Protein AF-A0A5E6NMI7-F1 (afdb_monomer)

Secondary structure (DSSP, 8-state):
-HHHHTSTT--HHHHHHHHTT-SSHHHHHHHHHHHTTSHHHHHSHHHHHHHHHHHHHGGG---HHHHHHHHHHHTSTTSS-HHHHHHHHHHHTTSHHHHHHHHHH-TT----TT---------GGGHHHHSHHHHHHHHHHHHHHHT--SHHHHHHHHHHHHHHT--TTPPP-S-HHHHHHHHHHHHHHTT---HHHHHHHHHHT--THHHHHHHHHHT--TTHHHHHTHHHHHHHHHHHHHHTS--

pLDDT: mean 92.59, std 8.62, range [50.38, 98.75]

Mean predicted aligned error: 4.82 Å

Sequence (247 aa):
MVAVANSQNLNDEVLDLVWWCATNTDQQAEIGRFLLTRDFVAKHSVGQQIAHYLLEFLPFTNDTTQLIDTTNLLLQDNLISQTAKDRLWKQGQRKTAFLVGFIERMEGNLPNNNNTIALDSNIKELECVNSEQGQIMLQTINHILKKINQEHVLYRTLEVLGTYLSHPMVRRLADIEQCQTQAENVLEQLGLDNEKIKARLLLAGASEQLVVGTISAHSLAGSAIRKKLSNVLEPIQAALKLLTTPI

Foldseek 3Di:
DLVVLVDPPDDPVCLVVQLPVDPDLVVNLVSLLSNLVDPVLCVDPNVLVSLVSNLVCLVVDPDLVSNLSNLLSSPPDPSDDPVSVVVLVVVCLVVVSNVLSCLVRQQVHHDPPPVQAFADDPDPLLVLCRHSSNLVSLVSLLSQLVQDFALVSQQSSQVSQLVSLADPQAAADQALVVLLVSLVVVCVVVVHDDLLSSLSSSSNNGHSSPQVVVCVVVVGGGPRSCVSCVVPSVSNSVSSVVSNDHD

Solvent-accessible surface area (backbone atoms only — not comparable to full-atom values): 13680 Å² total; per-residue (Å²): 105,73,66,53,72,70,36,95,79,63,43,78,84,51,47,62,57,62,66,68,64,53,92,47,71,70,57,37,47,52,52,36,56,56,47,50,73,35,75,68,37,54,74,35,76,64,28,36,54,40,33,50,53,46,65,70,48,48,87,76,57,78,55,58,65,59,42,18,51,49,40,28,54,41,65,44,86,76,36,47,56,69,70,54,52,54,52,48,54,60,50,14,78,78,46,46,41,38,44,50,12,42,65,73,60,34,72,82,63,64,88,68,87,78,71,65,61,54,48,96,65,91,49,76,91,42,44,70,46,27,33,37,48,25,35,50,50,48,53,50,51,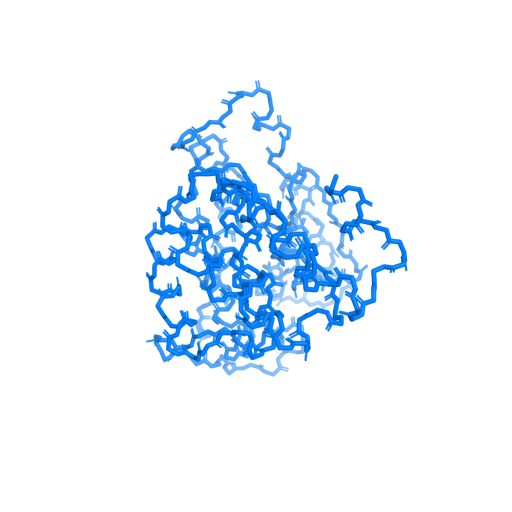49,54,41,64,77,64,46,42,49,65,70,58,48,34,54,48,28,39,46,47,7,60,77,45,51,46,100,88,51,64,76,46,57,42,62,68,59,30,46,53,48,16,51,54,51,33,57,75,70,73,52,90,50,72,58,55,34,30,44,40,31,41,17,14,37,34,38,56,53,47,49,67,63,36,68,77,62,71,52,56,36,70,51,43,52,70,74,40,38,86,54,48,50,60,53,49,50,31,47,50,56,63,68,47,79,134

Structure (mmCIF, N/CA/C/O backbone):
data_AF-A0A5E6NMI7-F1
#
_entry.id   AF-A0A5E6NMI7-F1
#
loop_
_atom_site.group_PDB
_atom_site.id
_atom_site.type_symbol
_atom_site.label_atom_id
_atom_site.label_alt_id
_atom_site.label_comp_id
_atom_site.label_asym_id
_atom_site.label_entity_id
_atom_site.label_seq_id
_atom_site.pdbx_PDB_ins_code
_atom_site.Cartn_x
_atom_site.Cartn_y
_atom_site.Cartn_z
_atom_site.occupancy
_atom_site.B_iso_or_equiv
_atom_site.auth_seq_id
_atom_site.auth_comp_id
_atom_site.auth_asym_id
_atom_site.auth_atom_id
_atom_site.pdbx_PDB_model_num
ATOM 1 N N . MET A 1 1 ? 9.652 13.399 -27.304 1.00 52.44 1 MET A N 1
ATOM 2 C CA . MET A 1 1 ? 9.780 11.923 -27.286 1.00 52.44 1 MET A CA 1
ATOM 3 C C . MET A 1 1 ? 8.964 11.274 -26.176 1.00 52.44 1 MET A C 1
ATOM 5 O O . MET A 1 1 ? 8.231 10.352 -26.497 1.00 52.44 1 MET A O 1
ATOM 9 N N . VAL A 1 2 ? 8.913 11.834 -24.957 1.00 55.88 2 VAL A N 1
ATOM 10 C CA . VAL A 1 2 ? 7.837 11.517 -23.982 1.00 55.88 2 VAL A CA 1
ATOM 11 C C . VAL A 1 2 ? 6.441 11.630 -24.627 1.00 55.88 2 VAL A C 1
ATOM 13 O O . VAL A 1 2 ? 5.581 10.790 -24.408 1.00 55.88 2 VAL A O 1
ATOM 16 N N . ALA A 1 3 ? 6.248 12.596 -25.534 1.00 50.38 3 ALA A N 1
ATOM 17 C CA . ALA A 1 3 ? 5.025 12.745 -26.330 1.00 50.38 3 ALA A CA 1
ATOM 18 C C . ALA A 1 3 ? 4.692 11.567 -27.280 1.00 50.38 3 ALA A C 1
ATOM 20 O O . ALA A 1 3 ? 3.519 11.338 -27.542 1.00 50.38 3 ALA A O 1
ATOM 21 N N . VAL A 1 4 ? 5.687 10.827 -27.794 1.00 56.34 4 VAL A N 1
ATOM 22 C CA . VAL A 1 4 ? 5.458 9.665 -28.683 1.00 56.34 4 VAL A CA 1
ATOM 23 C C . VAL A 1 4 ? 5.134 8.430 -27.855 1.00 56.34 4 VAL A C 1
ATOM 25 O O . VAL A 1 4 ? 4.182 7.722 -28.173 1.00 56.34 4 VAL A O 1
ATOM 28 N N . ALA A 1 5 ? 5.854 8.237 -26.745 1.00 56.53 5 ALA A N 1
ATOM 29 C CA . ALA A 1 5 ? 5.494 7.235 -25.752 1.00 56.53 5 ALA A CA 1
ATOM 30 C C . ALA A 1 5 ? 4.044 7.458 -25.270 1.00 56.53 5 ALA A C 1
ATOM 32 O O . ALA A 1 5 ? 3.269 6.513 -25.198 1.00 56.53 5 ALA A O 1
ATOM 33 N N . ASN A 1 6 ? 3.636 8.718 -25.057 1.00 55.00 6 ASN A N 1
ATOM 34 C CA . ASN A 1 6 ? 2.280 9.094 -24.642 1.00 55.00 6 ASN A CA 1
ATOM 35 C C . ASN A 1 6 ? 1.238 9.179 -25.768 1.00 55.00 6 ASN A C 1
ATOM 37 O O . ASN A 1 6 ? 0.113 9.619 -25.532 1.00 55.00 6 ASN A O 1
ATOM 41 N N . SER A 1 7 ? 1.585 8.777 -26.991 1.00 66.38 7 SER A N 1
ATOM 42 C CA . SER A 1 7 ? 0.639 8.796 -28.103 1.00 66.38 7 SER A CA 1
ATOM 43 C C . SER A 1 7 ? -0.323 7.604 -28.039 1.00 66.38 7 SER A C 1
ATOM 45 O O . SER A 1 7 ? 0.052 6.501 -27.649 1.00 66.38 7 SER A O 1
ATOM 47 N N . GLN A 1 8 ? -1.570 7.807 -28.474 1.00 60.66 8 GLN A N 1
ATOM 48 C CA . GLN A 1 8 ? -2.548 6.718 -28.644 1.00 60.66 8 GLN A CA 1
ATOM 49 C C . GLN A 1 8 ? -2.147 5.726 -29.752 1.00 60.66 8 GLN A C 1
ATOM 51 O O . GLN A 1 8 ? -2.725 4.650 -29.843 1.00 60.66 8 GLN A O 1
ATOM 56 N N . ASN A 1 9 ? -1.146 6.080 -30.564 1.00 65.75 9 ASN A N 1
ATOM 57 C CA . ASN A 1 9 ? -0.667 5.302 -31.704 1.00 65.75 9 ASN A CA 1
ATOM 58 C C . ASN A 1 9 ? 0.596 4.486 -31.380 1.00 65.75 9 ASN A C 1
ATOM 60 O O . ASN A 1 9 ? 1.261 4.020 -32.303 1.00 65.75 9 ASN A O 1
ATOM 64 N N . LEU A 1 10 ? 0.963 4.337 -30.100 1.00 75.12 10 LEU A N 1
ATOM 65 C CA . LEU A 1 10 ? 2.064 3.457 -29.714 1.00 75.12 10 LEU A CA 1
ATOM 66 C C . LEU A 1 10 ? 1.675 2.005 -30.038 1.00 75.12 10 LEU A C 1
ATOM 68 O O . LEU A 1 10 ? 0.775 1.444 -29.416 1.00 75.12 10 LEU A O 1
ATOM 72 N N . ASN A 1 11 ? 2.352 1.425 -31.024 1.00 78.31 11 ASN A N 1
ATOM 73 C CA . ASN A 1 11 ? 2.193 0.048 -31.484 1.00 78.31 11 ASN A CA 1
ATOM 74 C C . ASN A 1 11 ? 3.545 -0.687 -31.418 1.00 78.31 11 ASN A C 1
ATOM 76 O O . ASN A 1 11 ? 4.569 -0.080 -31.093 1.00 78.31 11 ASN A O 1
ATOM 80 N N . ASP A 1 12 ? 3.551 -1.981 -31.738 1.00 78.00 12 ASP A N 1
ATOM 81 C CA . ASP A 1 12 ? 4.752 -2.824 -31.649 1.00 78.00 12 ASP A CA 1
ATOM 82 C C . ASP A 1 12 ? 5.923 -2.280 -32.491 1.00 78.00 12 ASP A C 1
ATOM 84 O O . ASP A 1 12 ? 7.064 -2.286 -32.035 1.00 78.00 12 ASP A O 1
ATOM 88 N N . GLU A 1 13 ? 5.645 -1.726 -33.677 1.00 7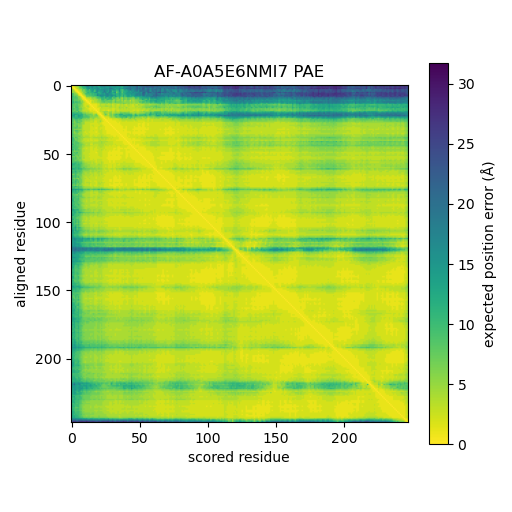6.50 13 GLU A N 1
ATOM 89 C CA . GLU A 1 13 ? 6.666 -1.184 -34.589 1.00 76.50 13 GLU A CA 1
ATOM 90 C C . GLU A 1 13 ? 7.396 0.039 -34.013 1.00 76.50 13 GLU A C 1
ATOM 92 O O . GLU A 1 13 ? 8.596 0.223 -34.224 1.00 76.50 13 GLU A O 1
ATOM 97 N N . VAL A 1 14 ? 6.677 0.893 -33.282 1.00 83.06 14 VAL A N 1
ATOM 98 C CA . VAL A 1 14 ? 7.229 2.128 -32.708 1.00 83.06 14 VAL A CA 1
ATOM 99 C C . VAL A 1 14 ? 7.803 1.889 -31.308 1.00 83.06 14 VAL A C 1
ATOM 101 O O . VAL A 1 14 ? 8.662 2.652 -30.865 1.00 83.06 14 VAL A O 1
ATOM 104 N N . LEU A 1 15 ? 7.383 0.826 -30.614 1.00 86.19 15 LEU A N 1
ATOM 105 C CA . LEU A 1 15 ? 7.802 0.523 -29.245 1.00 86.19 15 LEU A CA 1
ATOM 106 C C . LEU A 1 15 ? 9.320 0.331 -29.122 1.00 86.19 15 LEU A C 1
ATOM 108 O O . LEU A 1 15 ? 9.939 0.956 -28.259 1.00 86.19 15 LEU A O 1
ATOM 112 N N . ASP A 1 16 ? 9.919 -0.472 -30.003 1.00 83.44 16 ASP A N 1
ATOM 113 C CA . ASP A 1 16 ? 11.371 -0.693 -30.015 1.00 83.44 16 ASP A CA 1
ATOM 114 C C . ASP A 1 16 ? 12.134 0.611 -30.276 1.00 83.44 16 ASP A C 1
ATOM 116 O O . ASP A 1 16 ? 13.106 0.927 -29.588 1.00 83.44 16 ASP A O 1
ATOM 120 N N . LEU A 1 17 ? 11.660 1.416 -31.231 1.00 83.06 17 LEU A N 1
ATOM 121 C CA . LEU A 1 17 ? 12.282 2.696 -31.570 1.00 83.06 17 LEU A CA 1
ATOM 122 C C . LEU A 1 17 ? 12.239 3.674 -30.395 1.00 83.06 17 LEU A C 1
ATOM 124 O O . LEU A 1 17 ? 13.228 4.350 -30.119 1.00 83.06 17 LEU A O 1
ATOM 128 N N . VAL A 1 18 ? 11.105 3.744 -29.695 1.00 85.06 18 VAL A N 1
ATOM 129 C CA . VAL A 1 18 ? 10.940 4.610 -28.521 1.00 85.06 18 VAL A CA 1
ATOM 130 C C . VAL A 1 18 ? 11.787 4.117 -27.354 1.00 85.06 18 VAL A C 1
ATOM 132 O O . VAL A 1 18 ? 12.348 4.938 -26.632 1.00 85.06 18 VAL A O 1
ATOM 135 N N . TRP A 1 19 ? 11.915 2.803 -27.163 1.00 88.81 19 TRP A N 1
ATOM 136 C CA . TRP A 1 19 ? 12.765 2.274 -26.103 1.00 88.81 19 TRP A CA 1
ATOM 137 C C . TRP A 1 19 ? 14.238 2.615 -26.340 1.00 88.81 19 TRP A C 1
ATOM 139 O O . TRP A 1 19 ? 14.910 3.030 -25.406 1.00 88.81 19 TRP A O 1
ATOM 149 N N . TRP A 1 20 ? 14.743 2.531 -27.569 1.00 84.88 20 TRP A N 1
ATOM 150 C CA . TRP A 1 20 ? 16.166 2.762 -27.852 1.00 84.88 20 TRP A CA 1
ATOM 151 C C . TRP A 1 20 ? 16.545 4.218 -28.170 1.00 84.88 20 TRP A C 1
ATOM 153 O O . TRP A 1 20 ? 17.706 4.492 -28.472 1.00 84.88 20 TRP A O 1
ATOM 163 N N . CYS A 1 21 ? 15.609 5.174 -28.112 1.00 81.88 21 CYS A N 1
ATOM 164 C CA . CYS A 1 21 ? 15.882 6.549 -28.545 1.00 81.88 21 CYS A CA 1
ATOM 165 C C . CYS A 1 21 ? 16.569 7.443 -27.501 1.00 81.88 21 CYS A C 1
ATOM 167 O O . CYS A 1 21 ? 16.970 8.561 -27.843 1.00 81.88 21 CYS A O 1
ATOM 169 N N . ALA A 1 22 ? 16.644 7.038 -26.229 1.00 81.00 22 ALA A N 1
ATOM 170 C CA . ALA A 1 22 ? 17.213 7.906 -25.201 1.00 81.00 22 ALA A CA 1
ATOM 171 C C . ALA A 1 22 ? 18.743 7.969 -25.294 1.00 81.00 22 ALA A C 1
ATOM 173 O O . ALA A 1 22 ? 19.417 6.997 -25.625 1.00 81.00 22 ALA A O 1
ATOM 174 N N . THR A 1 23 ? 19.300 9.132 -24.963 1.00 77.00 23 THR A N 1
ATOM 175 C CA . THR A 1 23 ? 20.744 9.397 -25.053 1.00 77.00 23 THR A CA 1
ATOM 176 C C . THR A 1 23 ? 21.445 9.403 -23.694 1.00 77.00 23 THR A C 1
ATOM 178 O O . THR A 1 23 ? 22.666 9.538 -23.638 1.00 77.00 23 THR A O 1
ATOM 181 N N . ASN A 1 24 ? 20.701 9.253 -22.592 1.00 87.19 24 ASN A N 1
ATOM 182 C CA . ASN A 1 24 ? 21.249 9.095 -21.247 1.00 87.19 24 ASN A CA 1
ATOM 183 C C . ASN A 1 24 ? 20.372 8.196 -20.361 1.00 87.19 24 ASN A C 1
ATOM 185 O O . ASN A 1 24 ? 19.188 7.979 -20.627 1.00 87.19 24 ASN A O 1
ATOM 189 N N . THR A 1 25 ? 20.986 7.698 -19.289 1.00 87.56 25 THR A N 1
ATOM 190 C CA . THR A 1 25 ? 20.433 6.686 -18.383 1.00 87.56 25 THR A CA 1
ATOM 191 C C . THR A 1 25 ? 19.165 7.147 -17.655 1.00 87.56 25 THR A C 1
ATOM 193 O O . THR A 1 25 ? 18.221 6.364 -17.524 1.00 87.56 25 THR A O 1
ATOM 196 N N . ASP A 1 26 ? 19.112 8.411 -17.222 1.00 86.88 26 ASP A N 1
ATOM 197 C CA . ASP A 1 26 ? 17.970 8.965 -16.480 1.00 86.88 26 ASP A CA 1
ATOM 198 C C . ASP A 1 26 ? 16.729 9.090 -17.377 1.00 86.88 26 ASP A C 1
ATOM 200 O O . ASP A 1 26 ? 15.639 8.650 -17.003 1.00 86.88 26 ASP A O 1
ATOM 204 N N . GLN A 1 27 ? 16.904 9.616 -18.594 1.00 88.38 27 GLN A N 1
ATOM 205 C CA . GLN A 1 27 ? 15.836 9.709 -19.594 1.00 88.38 27 GLN A CA 1
ATOM 206 C C . GLN A 1 27 ? 15.352 8.326 -20.036 1.00 88.38 27 GLN A C 1
ATOM 208 O O . GLN A 1 27 ? 14.148 8.120 -20.186 1.00 88.38 27 GLN A O 1
ATOM 213 N N . GLN A 1 28 ? 16.266 7.367 -20.199 1.00 92.44 28 GLN A N 1
ATOM 214 C CA . GLN A 1 28 ? 15.917 5.980 -20.505 1.00 92.44 28 GLN A CA 1
ATOM 215 C C . GLN A 1 28 ? 15.036 5.373 -19.402 1.00 92.44 28 GLN A C 1
ATOM 217 O O . GLN A 1 28 ? 14.028 4.731 -19.694 1.00 92.44 28 GLN A O 1
ATOM 222 N N . ALA A 1 29 ? 15.368 5.608 -18.127 1.00 93.31 29 ALA A N 1
ATOM 223 C CA . ALA A 1 29 ? 14.569 5.126 -17.003 1.00 93.31 29 ALA A CA 1
ATOM 224 C C . ALA A 1 29 ? 13.182 5.793 -16.947 1.00 93.31 29 ALA A C 1
ATOM 226 O O . ALA A 1 29 ? 12.187 5.136 -16.642 1.00 93.31 29 ALA A O 1
ATOM 227 N N . GLU A 1 30 ? 13.089 7.084 -17.265 1.00 92.12 30 GLU A N 1
ATOM 228 C CA . GLU A 1 30 ? 11.811 7.797 -17.342 1.00 92.12 30 GLU A CA 1
ATOM 229 C C . GLU A 1 30 ? 10.915 7.260 -18.466 1.00 92.12 30 GLU A C 1
ATOM 231 O O . GLU A 1 30 ? 9.750 6.938 -18.217 1.00 92.12 30 GLU A O 1
ATOM 236 N N . ILE A 1 31 ? 11.469 7.082 -19.670 1.00 91.81 31 ILE A N 1
ATOM 237 C CA . ILE A 1 31 ? 10.768 6.465 -20.804 1.00 91.81 31 ILE A CA 1
ATOM 238 C C . ILE A 1 31 ? 10.330 5.045 -20.443 1.00 91.81 31 ILE A C 1
ATOM 240 O O . ILE A 1 31 ? 9.182 4.683 -20.682 1.00 91.81 31 ILE A O 1
ATOM 244 N N . GLY A 1 32 ? 11.204 4.260 -19.811 1.00 94.38 32 GLY A N 1
ATOM 245 C CA . GLY A 1 32 ? 10.889 2.903 -19.376 1.00 94.38 32 GLY A CA 1
ATOM 246 C C . GLY A 1 32 ? 9.713 2.849 -18.402 1.00 94.38 32 GLY A C 1
ATOM 247 O O . GLY A 1 32 ? 8.764 2.096 -18.621 1.00 94.38 32 GLY A O 1
ATOM 248 N N . ARG A 1 33 ? 9.729 3.692 -17.358 1.00 95.31 33 ARG A N 1
ATOM 249 C CA . ARG A 1 33 ? 8.599 3.810 -16.420 1.00 95.31 33 ARG A CA 1
ATOM 250 C C . ARG A 1 33 ? 7.314 4.154 -17.158 1.00 95.31 33 ARG A C 1
ATOM 252 O O . ARG A 1 33 ? 6.293 3.516 -16.927 1.00 95.31 33 ARG A O 1
ATOM 259 N N . PHE A 1 34 ? 7.381 5.129 -18.063 1.00 92.62 34 PHE A N 1
ATOM 260 C CA . PHE A 1 34 ? 6.236 5.548 -18.854 1.00 92.62 34 PHE A CA 1
ATOM 261 C C . PHE A 1 34 ? 5.683 4.393 -19.707 1.00 92.62 34 PHE A C 1
ATOM 263 O O . PHE A 1 34 ? 4.483 4.124 -19.673 1.00 92.62 34 PHE A O 1
ATOM 270 N N . LEU A 1 35 ? 6.538 3.689 -20.452 1.00 93.19 35 LEU A N 1
ATOM 271 C CA . LEU A 1 35 ? 6.133 2.588 -21.327 1.00 93.19 35 LEU A CA 1
ATOM 272 C C . LEU A 1 35 ? 5.488 1.442 -20.533 1.00 93.19 35 LEU A C 1
ATOM 274 O O . LEU A 1 35 ? 4.456 0.925 -20.951 1.00 93.19 35 LEU A O 1
ATOM 278 N N . LEU A 1 36 ? 6.018 1.105 -19.350 1.00 95.31 36 LEU A N 1
ATOM 279 C CA . LEU A 1 36 ? 5.442 0.072 -18.480 1.00 95.31 36 LEU A CA 1
ATOM 280 C C . LEU A 1 36 ? 4.097 0.448 -17.839 1.00 95.31 36 LEU A C 1
ATOM 282 O O . LEU A 1 36 ? 3.469 -0.422 -17.238 1.00 95.31 36 LEU A O 1
ATOM 286 N N . THR A 1 37 ? 3.623 1.693 -17.973 1.00 93.19 37 THR A N 1
ATOM 287 C CA . THR A 1 37 ? 2.234 2.048 -17.608 1.00 93.19 37 THR A CA 1
ATOM 288 C C . THR A 1 37 ? 1.200 1.485 -18.584 1.00 93.19 37 THR A C 1
ATOM 290 O O . THR A 1 37 ? 0.002 1.590 -18.334 1.00 93.19 37 THR A O 1
ATOM 293 N N . ARG A 1 38 ? 1.639 0.939 -19.726 1.00 90.38 38 ARG A N 1
ATOM 294 C CA . ARG A 1 38 ? 0.770 0.435 -20.788 1.00 90.38 38 ARG A CA 1
ATOM 295 C C . ARG A 1 38 ? 0.694 -1.085 -20.724 1.00 90.38 38 ARG A C 1
ATOM 297 O O . ARG A 1 38 ? 1.698 -1.768 -20.915 1.00 90.38 38 ARG A O 1
ATOM 304 N N . ASP A 1 39 ? -0.518 -1.606 -20.550 1.00 89.19 39 ASP A N 1
ATOM 305 C CA . ASP A 1 39 ? -0.769 -3.042 -20.363 1.00 89.19 39 ASP A CA 1
ATOM 306 C C . ASP A 1 39 ? -0.183 -3.926 -21.473 1.00 89.19 39 ASP A C 1
ATOM 308 O O . ASP A 1 39 ? 0.304 -5.024 -21.205 1.00 89.19 39 ASP A O 1
ATOM 312 N N . PHE A 1 40 ? -0.216 -3.469 -22.730 1.00 90.00 40 PHE A N 1
ATOM 313 C CA . PHE A 1 40 ? 0.327 -4.252 -23.844 1.00 90.00 40 PHE A CA 1
ATOM 314 C C . PHE A 1 40 ? 1.860 -4.340 -23.796 1.00 90.00 40 PHE A C 1
ATOM 316 O O . PHE A 1 40 ? 2.415 -5.380 -24.139 1.00 90.00 40 PHE A O 1
ATOM 323 N N . VAL A 1 41 ? 2.542 -3.298 -23.301 1.00 92.44 41 VAL A N 1
ATOM 324 C CA . VAL A 1 41 ? 4.005 -3.288 -23.163 1.00 92.44 41 VAL A CA 1
ATOM 325 C C . VAL A 1 41 ? 4.435 -4.281 -22.094 1.00 92.44 41 VAL A C 1
ATOM 327 O O . VAL A 1 41 ? 5.380 -5.030 -22.322 1.00 92.44 41 VAL A O 1
ATOM 330 N N . ALA A 1 42 ? 3.723 -4.349 -20.964 1.00 90.56 42 ALA A N 1
ATOM 331 C CA . ALA A 1 42 ? 4.020 -5.302 -19.891 1.00 90.56 42 ALA A CA 1
ATOM 332 C C . ALA A 1 42 ? 3.951 -6.773 -20.354 1.00 90.56 42 ALA A C 1
ATOM 334 O O . ALA A 1 42 ? 4.649 -7.632 -19.817 1.00 90.56 42 ALA A O 1
ATOM 335 N N . LYS A 1 43 ? 3.146 -7.055 -21.385 1.00 89.56 43 LYS A N 1
ATOM 336 C CA . LYS A 1 43 ? 2.999 -8.382 -22.006 1.00 89.56 43 LYS A CA 1
ATOM 337 C C . LYS A 1 43 ? 3.961 -8.618 -23.175 1.00 89.56 43 LYS A C 1
ATOM 339 O O . LYS A 1 43 ? 4.084 -9.750 -23.638 1.00 89.56 43 LYS A O 1
ATOM 344 N N . HIS A 1 44 ? 4.631 -7.572 -23.651 1.00 91.19 44 HIS A N 1
ATOM 345 C CA . HIS A 1 44 ? 5.566 -7.625 -24.768 1.00 91.19 44 HIS A CA 1
ATOM 346 C C . HIS A 1 44 ? 6.993 -7.957 -24.295 1.00 91.19 44 HIS A C 1
ATOM 348 O O . HIS A 1 44 ? 7.378 -7.676 -23.158 1.00 91.19 44 HIS A O 1
ATOM 354 N N . SER A 1 45 ? 7.825 -8.510 -25.184 1.00 90.50 45 SER A N 1
ATOM 355 C CA . SER A 1 45 ? 9.232 -8.837 -24.888 1.00 90.50 45 SER A CA 1
ATOM 356 C C . SER A 1 45 ? 10.046 -7.604 -24.472 1.00 90.50 45 SER A C 1
ATOM 358 O O . SER A 1 45 ? 10.896 -7.678 -23.585 1.00 90.50 45 SER A O 1
ATOM 360 N N . VAL A 1 46 ? 9.736 -6.448 -25.059 1.00 92.19 46 VAL A N 1
ATOM 361 C CA . VAL A 1 46 ? 10.330 -5.152 -24.697 1.00 92.19 46 VAL A CA 1
ATOM 362 C C . VAL A 1 46 ? 9.995 -4.766 -23.259 1.00 92.19 46 VAL A C 1
ATOM 364 O O . VAL A 1 46 ? 10.862 -4.251 -22.561 1.00 92.19 46 VAL A O 1
ATOM 367 N N . GLY A 1 47 ? 8.794 -5.081 -22.763 1.00 94.38 47 GLY A N 1
ATOM 368 C CA . GLY A 1 47 ? 8.438 -4.845 -21.363 1.00 94.38 47 GLY A CA 1
ATOM 369 C C . GLY A 1 47 ? 9.384 -5.546 -20.393 1.00 94.38 47 GLY A C 1
ATOM 370 O O . GLY A 1 47 ? 9.812 -4.943 -19.410 1.00 94.38 47 GLY A O 1
ATOM 371 N N . GLN A 1 48 ? 9.792 -6.780 -20.701 1.00 94.06 48 GLN A N 1
ATOM 372 C CA . GLN A 1 48 ? 10.771 -7.515 -19.890 1.00 94.06 48 GLN A CA 1
ATOM 373 C C . GLN A 1 48 ? 12.154 -6.853 -19.919 1.00 94.06 48 GLN A C 1
ATOM 375 O O . GLN A 1 48 ? 12.810 -6.754 -18.883 1.00 94.06 48 GLN A O 1
ATOM 380 N N . GLN A 1 49 ? 12.587 -6.355 -21.082 1.00 94.50 49 GLN A N 1
ATOM 381 C CA . GLN A 1 49 ? 13.854 -5.625 -21.207 1.00 94.50 49 GLN A CA 1
ATOM 382 C C . GLN A 1 49 ? 13.829 -4.324 -20.397 1.00 94.50 49 GLN A C 1
ATOM 384 O O . GLN A 1 49 ? 14.768 -4.042 -19.650 1.00 94.50 49 GLN A O 1
ATOM 389 N N . ILE A 1 50 ? 12.730 -3.568 -20.486 1.00 96.12 50 ILE A N 1
ATOM 390 C CA . ILE A 1 50 ? 12.523 -2.345 -19.705 1.00 96.12 50 ILE A CA 1
ATOM 391 C C . ILE A 1 50 ? 12.541 -2.662 -18.208 1.00 96.12 50 ILE A C 1
ATOM 393 O O . ILE A 1 50 ? 13.221 -1.982 -17.441 1.00 96.12 50 ILE A O 1
ATOM 397 N N . ALA A 1 51 ? 11.826 -3.705 -17.782 1.00 97.38 51 ALA A N 1
ATOM 398 C CA . ALA A 1 51 ? 11.777 -4.109 -16.384 1.00 97.38 51 ALA A CA 1
ATOM 399 C C . ALA A 1 51 ? 13.161 -4.513 -15.856 1.00 97.38 51 ALA A C 1
ATOM 401 O O . ALA A 1 51 ? 13.547 -4.112 -14.758 1.00 97.38 51 ALA A O 1
ATOM 402 N N . HIS A 1 52 ? 13.943 -5.248 -16.650 1.00 96.06 52 HIS A N 1
ATOM 403 C CA . HIS A 1 52 ? 15.308 -5.610 -16.285 1.00 96.06 52 HIS A CA 1
ATOM 404 C C . HIS A 1 52 ? 16.195 -4.372 -16.111 1.00 96.06 52 HIS A C 1
ATOM 406 O O . HIS A 1 52 ? 16.826 -4.209 -15.066 1.00 96.06 52 HIS A O 1
ATOM 412 N N . TYR A 1 53 ? 16.157 -3.453 -17.078 1.00 96.38 53 TYR A N 1
ATOM 413 C CA . TYR A 1 53 ? 16.891 -2.193 -17.007 1.00 96.38 53 TYR A CA 1
ATOM 414 C C . TYR A 1 53 ? 16.509 -1.370 -15.766 1.00 96.38 53 TYR A C 1
ATOM 416 O O . TYR A 1 53 ? 17.373 -0.925 -15.011 1.00 96.38 53 TYR A O 1
ATOM 424 N N . LEU A 1 54 ? 15.210 -1.196 -15.504 1.00 97.38 54 LEU A N 1
ATOM 425 C CA . LEU A 1 54 ? 14.723 -0.436 -14.350 1.00 97.38 54 LEU A CA 1
ATOM 426 C C . LEU A 1 54 ? 15.100 -1.090 -13.014 1.00 97.38 54 LEU A C 1
ATOM 428 O O . LEU A 1 54 ? 15.394 -0.382 -12.051 1.00 97.38 54 LEU A O 1
ATOM 432 N N . LEU A 1 55 ? 15.129 -2.423 -12.948 1.00 97.06 55 LEU A N 1
ATOM 433 C CA . LEU A 1 55 ? 15.566 -3.163 -11.765 1.00 97.06 55 LEU A CA 1
ATOM 434 C C . LEU A 1 55 ? 17.056 -2.934 -11.455 1.00 97.06 55 LEU A C 1
ATOM 436 O O . LEU 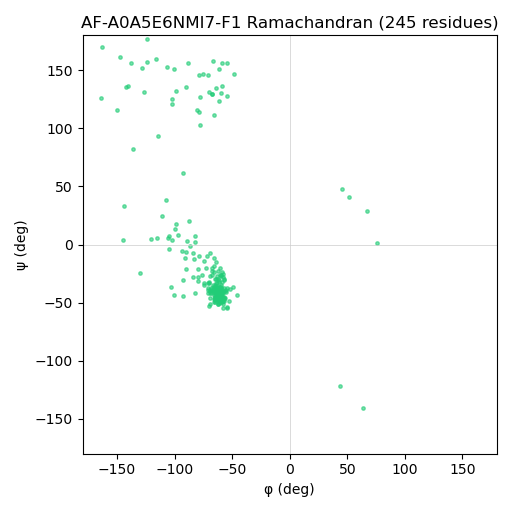A 1 55 ? 17.432 -2.870 -10.279 1.00 97.06 55 LEU A O 1
ATOM 440 N N . GLU A 1 56 ? 17.897 -2.823 -12.485 1.00 95.56 56 GLU A N 1
ATOM 441 C CA . GLU A 1 56 ? 19.320 -2.484 -12.354 1.00 95.56 56 GLU A CA 1
ATOM 442 C C . GLU A 1 56 ? 19.543 -1.002 -12.039 1.00 95.56 56 GLU A C 1
ATOM 444 O O . GLU A 1 56 ? 20.456 -0.669 -11.284 1.00 95.56 56 GLU A O 1
ATOM 449 N N . PHE A 1 57 ? 18.686 -0.123 -12.562 1.00 95.06 57 PHE A N 1
ATOM 450 C CA . PHE A 1 57 ? 18.751 1.321 -12.340 1.00 95.06 57 PHE A CA 1
ATOM 451 C C . PHE A 1 57 ? 18.242 1.753 -10.950 1.00 95.06 57 PHE A C 1
ATOM 453 O O . PHE A 1 57 ? 18.667 2.769 -10.396 1.00 95.06 57 PHE A O 1
ATOM 460 N N . LEU A 1 58 ? 17.350 0.965 -10.351 1.00 94.44 58 LEU A N 1
ATOM 461 C CA . LEU A 1 58 ? 16.692 1.230 -9.068 1.00 94.44 58 LEU A CA 1
ATOM 462 C C . LEU A 1 58 ? 17.625 1.712 -7.929 1.00 94.44 58 LEU A C 1
ATOM 464 O O . LEU A 1 58 ? 17.243 2.647 -7.220 1.00 94.44 58 LEU A O 1
ATOM 468 N N . PRO A 1 59 ? 18.835 1.140 -7.715 1.00 91.88 59 PRO A N 1
ATOM 469 C CA . PRO A 1 59 ? 19.747 1.579 -6.654 1.00 91.88 59 PRO A CA 1
ATOM 470 C C . PRO A 1 59 ? 20.228 3.028 -6.801 1.00 91.88 59 PRO A C 1
ATOM 472 O O . PRO A 1 59 ? 20.608 3.635 -5.803 1.00 91.88 59 PRO A O 1
ATOM 475 N N . PHE A 1 60 ? 20.193 3.579 -8.017 1.00 93.31 60 PHE A N 1
ATOM 476 C CA . PHE A 1 60 ? 20.594 4.955 -8.323 1.00 93.31 60 PHE A CA 1
ATOM 477 C C . PHE A 1 60 ? 19.428 5.951 -8.214 1.00 93.31 60 PHE A C 1
ATOM 479 O O . PHE A 1 60 ? 19.632 7.161 -8.289 1.00 93.31 60 PHE A O 1
ATOM 486 N N . THR A 1 61 ? 18.200 5.463 -8.000 1.00 93.62 61 THR A N 1
ATOM 487 C CA . THR A 1 61 ? 17.012 6.314 -7.873 1.00 93.62 61 THR A CA 1
ATOM 488 C C . THR A 1 61 ? 16.921 6.906 -6.463 1.00 93.62 61 THR A C 1
ATOM 490 O O . THR A 1 61 ? 16.740 6.195 -5.466 1.00 93.62 61 THR A O 1
ATOM 493 N N . ASN A 1 62 ? 17.031 8.233 -6.384 1.00 90.44 62 ASN A N 1
ATOM 494 C CA . ASN A 1 62 ? 16.937 8.987 -5.130 1.00 90.44 62 ASN A CA 1
ATOM 495 C C . ASN A 1 62 ? 15.518 9.482 -4.834 1.00 90.44 62 ASN A C 1
ATOM 497 O O . ASN A 1 62 ? 15.142 9.587 -3.665 1.00 90.44 62 ASN A O 1
ATOM 501 N N . ASP A 1 63 ? 14.738 9.764 -5.878 1.00 94.50 63 ASP A N 1
ATOM 502 C CA . ASP A 1 63 ? 13.366 10.228 -5.727 1.00 94.50 63 ASP A CA 1
ATOM 503 C C . ASP A 1 63 ? 12.472 9.122 -5.150 1.00 94.50 63 ASP A C 1
ATOM 505 O O . ASP A 1 63 ? 12.470 7.974 -5.601 1.00 94.50 63 ASP A O 1
ATOM 509 N N . THR A 1 64 ? 11.724 9.467 -4.106 1.00 94.56 64 THR A N 1
ATOM 510 C CA . THR A 1 64 ? 10.918 8.495 -3.356 1.00 94.56 64 THR A CA 1
ATOM 511 C C . THR A 1 64 ? 9.726 8.021 -4.165 1.00 94.56 64 THR A C 1
ATOM 513 O O . THR A 1 64 ? 9.432 6.829 -4.171 1.00 94.56 64 THR A O 1
ATOM 516 N N . THR A 1 65 ? 9.061 8.934 -4.864 1.00 95.75 65 THR A N 1
ATOM 517 C CA . THR A 1 65 ? 7.886 8.623 -5.674 1.00 95.75 65 THR A CA 1
ATOM 518 C C . THR A 1 65 ? 8.278 7.705 -6.826 1.00 95.75 65 THR A C 1
ATOM 520 O O . THR A 1 65 ? 7.678 6.646 -6.986 1.00 95.75 65 THR A O 1
ATOM 523 N N . GLN A 1 66 ? 9.385 8.003 -7.513 1.00 96.44 66 GLN A N 1
ATOM 524 C CA . GLN A 1 66 ? 9.938 7.141 -8.556 1.00 96.44 66 GLN A CA 1
ATOM 525 C C . GLN A 1 66 ? 10.322 5.755 -8.038 1.00 96.44 66 GLN A C 1
ATOM 527 O O . GLN A 1 66 ? 10.144 4.779 -8.763 1.00 96.44 66 GLN A O 1
ATOM 532 N N . LEU A 1 67 ? 10.835 5.628 -6.810 1.00 97.00 67 LEU A N 1
ATOM 533 C CA . LEU A 1 67 ? 11.113 4.311 -6.228 1.00 97.00 67 LEU A CA 1
ATOM 534 C C . LEU A 1 67 ? 9.838 3.503 -6.018 1.00 97.00 67 LEU A C 1
ATOM 536 O O . LEU A 1 67 ? 9.819 2.323 -6.366 1.00 97.00 67 LEU A O 1
ATOM 540 N N . ILE A 1 68 ? 8.795 4.123 -5.462 1.00 98.12 68 ILE A N 1
ATOM 541 C CA . ILE A 1 68 ? 7.508 3.455 -5.248 1.00 98.12 68 ILE A CA 1
ATOM 542 C C . ILE A 1 68 ? 6.922 3.042 -6.602 1.00 98.12 68 ILE A C 1
ATOM 544 O O . ILE A 1 68 ? 6.634 1.862 -6.802 1.00 98.12 68 ILE A O 1
ATOM 548 N N . ASP A 1 69 ? 6.844 3.975 -7.554 1.00 97.81 69 ASP A N 1
ATOM 549 C CA . ASP A 1 69 ? 6.263 3.746 -8.880 1.00 97.81 69 ASP A CA 1
ATOM 550 C C . ASP A 1 69 ? 7.033 2.690 -9.664 1.00 97.81 69 ASP A C 1
ATOM 552 O O . ASP A 1 69 ? 6.436 1.764 -10.203 1.00 97.81 69 ASP A O 1
ATOM 556 N N . THR A 1 70 ? 8.366 2.766 -9.683 1.00 98.00 70 THR A N 1
ATOM 557 C CA . THR A 1 70 ? 9.183 1.758 -10.371 1.00 98.00 70 THR A CA 1
ATOM 558 C C . THR A 1 70 ? 8.985 0.390 -9.736 1.00 98.00 70 THR A C 1
ATOM 560 O O . THR A 1 70 ? 8.813 -0.591 -10.448 1.00 98.00 70 THR A O 1
ATOM 563 N N . THR A 1 71 ? 8.949 0.304 -8.404 1.00 98.00 71 THR A N 1
ATOM 564 C CA . THR A 1 71 ? 8.702 -0.974 -7.719 1.00 98.00 71 THR A CA 1
ATOM 565 C C . THR A 1 71 ? 7.337 -1.536 -8.085 1.00 98.00 71 THR A C 1
ATOM 567 O O . THR A 1 71 ? 7.245 -2.695 -8.471 1.00 98.00 71 THR A O 1
ATOM 570 N N . ASN A 1 72 ? 6.293 -0.710 -8.034 1.00 97.69 72 ASN A N 1
ATOM 571 C CA . ASN A 1 72 ? 4.940 -1.086 -8.425 1.00 97.69 72 ASN A CA 1
ATOM 572 C C . ASN A 1 72 ? 4.890 -1.599 -9.882 1.00 97.69 72 ASN A C 1
ATOM 574 O O . ASN A 1 72 ? 4.318 -2.659 -10.141 1.00 97.69 72 ASN A O 1
ATOM 578 N N . LEU A 1 73 ? 5.537 -0.891 -10.816 1.00 97.75 73 LEU A N 1
ATOM 579 C CA . LEU A 1 73 ? 5.602 -1.263 -12.233 1.00 97.75 73 LEU A CA 1
ATOM 580 C C . LEU A 1 73 ? 6.346 -2.581 -12.464 1.00 97.75 73 LEU A C 1
ATOM 582 O O . LEU A 1 73 ? 5.913 -3.387 -13.284 1.00 97.75 73 LEU A O 1
ATOM 586 N N . LEU A 1 74 ? 7.446 -2.817 -11.746 1.00 97.88 74 LEU A N 1
ATOM 587 C CA . LEU A 1 74 ? 8.238 -4.043 -11.863 1.00 97.88 74 LEU A CA 1
ATOM 588 C C . LEU A 1 74 ? 7.493 -5.282 -11.355 1.00 97.88 74 LEU A C 1
ATOM 590 O O . LEU A 1 74 ? 7.785 -6.390 -11.795 1.00 97.88 74 LEU A O 1
ATOM 594 N N . LEU A 1 75 ? 6.543 -5.112 -10.435 1.00 97.12 75 LEU A N 1
ATOM 595 C CA . LEU A 1 75 ? 5.778 -6.211 -9.844 1.00 97.12 75 LEU A CA 1
ATOM 596 C C . LEU A 1 75 ? 4.590 -6.666 -10.712 1.00 97.12 75 LEU A C 1
ATOM 598 O O . LEU A 1 75 ? 3.877 -7.585 -10.309 1.00 97.12 75 LEU A O 1
ATOM 602 N N . GLN A 1 76 ? 4.396 -6.069 -11.893 1.00 94.31 76 GLN A N 1
ATOM 603 C CA . GLN A 1 76 ? 3.379 -6.483 -12.862 1.00 94.31 76 GLN A CA 1
ATOM 604 C C . GLN A 1 76 ? 3.696 -7.865 -13.449 1.00 94.31 76 GLN A C 1
ATOM 606 O O . GLN A 1 76 ? 4.801 -8.109 -13.940 1.00 94.31 76 GLN A O 1
ATOM 611 N N . ASP A 1 77 ? 2.702 -8.757 -13.413 1.00 88.06 77 ASP A N 1
ATOM 612 C CA . ASP A 1 77 ? 2.749 -10.105 -13.980 1.00 88.06 77 ASP A CA 1
ATOM 613 C C . ASP A 1 77 ? 4.085 -10.834 -13.685 1.00 88.06 77 ASP A C 1
ATOM 615 O O . ASP A 1 77 ? 4.496 -11.017 -12.527 1.00 88.06 77 ASP A O 1
ATOM 619 N N . ASN A 1 78 ? 4.776 -11.230 -14.757 1.00 90.19 78 ASN A N 1
ATOM 620 C CA . ASN A 1 78 ? 6.048 -11.945 -14.753 1.00 90.19 78 ASN A CA 1
ATOM 621 C C . ASN A 1 78 ? 7.204 -11.073 -15.280 1.00 90.19 78 ASN A C 1
ATOM 623 O O . ASN A 1 78 ? 8.195 -11.615 -15.768 1.00 90.19 78 ASN A O 1
ATOM 627 N N . LEU A 1 79 ? 7.094 -9.737 -15.198 1.00 96.00 79 LEU A N 1
ATOM 628 C CA . LEU A 1 79 ? 8.142 -8.814 -15.664 1.00 96.00 79 LEU A CA 1
ATOM 629 C C . LEU A 1 79 ? 9.485 -9.031 -14.959 1.00 96.00 79 LEU A C 1
ATOM 631 O O . LEU A 1 79 ? 10.540 -8.851 -15.565 1.00 96.00 79 LEU A O 1
ATOM 635 N N . ILE A 1 80 ? 9.448 -9.437 -13.689 1.00 96.44 80 ILE A N 1
ATOM 636 C CA . ILE A 1 80 ? 10.633 -9.830 -12.928 1.00 96.44 80 ILE A CA 1
ATOM 637 C C . ILE A 1 80 ? 10.438 -11.201 -12.281 1.00 96.44 80 ILE A C 1
ATOM 639 O O . ILE A 1 80 ? 9.327 -11.601 -11.925 1.00 96.44 80 ILE A O 1
ATOM 643 N N . SER A 1 81 ? 11.549 -11.910 -12.082 1.00 95.25 81 SER A N 1
ATOM 644 C CA . SER A 1 81 ? 11.558 -13.221 -11.430 1.00 95.25 81 SER A CA 1
ATOM 645 C C . SER A 1 81 ? 11.175 -13.139 -9.951 1.00 95.25 81 SER A C 1
ATOM 647 O O . SER A 1 81 ? 11.371 -12.111 -9.299 1.00 95.25 81 SER A O 1
ATOM 649 N N . GLN A 1 82 ? 10.714 -14.255 -9.376 1.00 93.94 82 GLN A N 1
ATOM 650 C CA . GLN A 1 82 ? 10.421 -14.331 -7.939 1.00 93.94 82 GLN A CA 1
ATOM 651 C C . GLN A 1 82 ? 11.641 -13.957 -7.082 1.00 93.94 82 GLN A C 1
ATOM 653 O O . GLN A 1 82 ? 11.520 -13.194 -6.132 1.00 93.94 82 GLN A O 1
ATOM 658 N N . THR A 1 83 ? 12.844 -14.385 -7.474 1.00 95.12 83 THR A N 1
ATOM 659 C CA . THR A 1 83 ? 14.090 -14.017 -6.783 1.00 95.12 83 THR A CA 1
ATOM 660 C C . THR A 1 83 ? 14.328 -12.503 -6.768 1.00 95.12 83 THR A C 1
ATOM 662 O O . THR A 1 83 ? 14.816 -11.959 -5.773 1.00 95.12 83 THR A O 1
ATOM 665 N N . ALA A 1 84 ? 13.974 -11.798 -7.849 1.00 96.38 84 ALA A N 1
ATOM 666 C CA . ALA A 1 84 ? 14.037 -10.341 -7.888 1.00 96.38 84 ALA A CA 1
ATOM 667 C C . ALA A 1 84 ? 12.981 -9.705 -6.968 1.00 96.38 84 ALA A C 1
ATOM 669 O O . ALA A 1 84 ? 13.325 -8.784 -6.222 1.00 96.38 84 ALA A O 1
ATOM 670 N N . LYS A 1 85 ? 11.745 -10.235 -6.945 1.00 96.44 85 LYS A N 1
ATOM 671 C CA . LYS A 1 85 ? 10.689 -9.812 -6.002 1.00 96.44 85 LYS A CA 1
ATOM 672 C C . LYS A 1 85 ? 11.168 -9.964 -4.551 1.00 96.44 85 LYS A C 1
ATOM 674 O O . LYS A 1 85 ? 11.142 -8.998 -3.791 1.00 96.44 85 LYS A O 1
ATOM 679 N N . ASP A 1 86 ? 11.741 -11.109 -4.193 1.00 95.12 86 ASP A N 1
ATOM 680 C CA . ASP A 1 86 ? 12.256 -11.367 -2.842 1.00 95.12 86 ASP A CA 1
ATOM 681 C C . ASP A 1 86 ? 13.404 -10.415 -2.462 1.00 95.12 86 ASP A C 1
ATOM 683 O O . ASP A 1 86 ? 13.498 -9.957 -1.317 1.00 95.12 86 ASP A O 1
ATOM 687 N N . ARG A 1 87 ? 14.282 -10.081 -3.421 1.00 95.69 87 ARG A N 1
ATOM 688 C CA . ARG A 1 87 ? 15.359 -9.097 -3.221 1.00 95.69 87 ARG A CA 1
ATOM 689 C C . ARG A 1 87 ? 14.789 -7.712 -2.917 1.00 95.69 87 ARG A C 1
ATOM 691 O O . ARG A 1 87 ? 15.238 -7.081 -1.958 1.00 95.69 87 ARG A O 1
ATOM 698 N N . LEU A 1 88 ? 13.812 -7.253 -3.700 1.00 97.12 88 LEU A N 1
ATOM 699 C CA . LEU A 1 88 ? 13.150 -5.960 -3.496 1.00 97.12 88 LEU A CA 1
ATOM 700 C C . LEU A 1 88 ? 12.400 -5.918 -2.161 1.00 97.12 88 LEU A C 1
ATOM 702 O O . LEU A 1 88 ? 12.542 -4.953 -1.409 1.00 97.12 88 LEU A O 1
ATOM 706 N N . TRP A 1 89 ? 11.694 -6.992 -1.803 1.00 97.38 89 TRP A N 1
ATOM 707 C CA . TRP A 1 89 ? 11.007 -7.102 -0.516 1.00 97.38 89 TRP A CA 1
ATOM 708 C C . TRP A 1 89 ? 11.974 -6.975 0.668 1.00 97.38 89 TRP A C 1
ATOM 710 O O . TRP A 1 89 ? 11.728 -6.218 1.612 1.00 97.38 89 TRP A O 1
ATOM 720 N N . LYS A 1 90 ? 13.126 -7.661 0.605 1.00 95.94 90 LYS A N 1
ATOM 721 C CA . LYS A 1 90 ? 14.189 -7.555 1.621 1.00 95.94 90 LYS A CA 1
ATOM 722 C C . LYS A 1 90 ? 14.753 -6.137 1.719 1.00 95.94 90 LYS A C 1
ATOM 724 O O . LYS A 1 90 ? 14.977 -5.652 2.828 1.00 95.94 90 LYS A O 1
ATOM 729 N N . GLN A 1 91 ? 14.962 -5.455 0.591 1.00 95.50 91 GLN A N 1
ATOM 730 C CA . GLN A 1 91 ? 15.376 -4.046 0.587 1.00 95.50 91 GLN A CA 1
ATOM 731 C C . GLN A 1 91 ? 14.307 -3.144 1.225 1.00 95.50 91 GLN A C 1
ATOM 733 O O . GLN A 1 91 ? 14.640 -2.246 2.006 1.00 95.50 91 GLN A O 1
ATOM 738 N N . GLY A 1 92 ? 13.030 -3.444 0.980 1.00 95.62 92 GLY A N 1
ATOM 739 C CA . GLY A 1 92 ? 11.882 -2.750 1.555 1.00 95.62 92 GLY A CA 1
ATOM 740 C C . GLY A 1 92 ? 11.843 -2.737 3.079 1.00 95.62 92 GLY A C 1
ATOM 741 O O . GLY A 1 92 ? 11.435 -1.743 3.681 1.00 95.62 92 GLY A O 1
ATOM 742 N N . GLN A 1 93 ? 12.388 -3.769 3.727 1.00 94.50 93 GLN A N 1
ATOM 743 C CA . GLN A 1 93 ? 12.488 -3.813 5.189 1.00 94.50 93 GLN A CA 1
ATOM 744 C C . GLN A 1 93 ? 13.314 -2.656 5.773 1.00 94.50 93 GLN A C 1
ATOM 746 O O . GLN A 1 93 ? 13.092 -2.254 6.924 1.00 94.50 93 GLN A O 1
ATOM 751 N N . ARG A 1 94 ? 14.250 -2.103 4.987 1.00 93.38 94 ARG A N 1
ATOM 752 C CA . ARG A 1 94 ? 15.069 -0.932 5.337 1.00 93.38 94 ARG A CA 1
ATOM 753 C C . ARG A 1 94 ? 14.543 0.356 4.697 1.00 93.38 94 ARG A C 1
ATOM 755 O O . ARG A 1 94 ? 14.490 1.370 5.386 1.00 93.38 94 ARG A O 1
ATOM 762 N N . LYS A 1 95 ? 14.153 0.316 3.418 1.00 94.75 95 LYS A N 1
ATOM 763 C CA . LYS A 1 95 ? 13.656 1.470 2.649 1.00 94.75 95 LYS A CA 1
ATOM 764 C C . LYS A 1 95 ? 12.188 1.247 2.287 1.00 94.75 95 LYS A C 1
ATOM 766 O O . LYS A 1 95 ? 11.878 0.626 1.276 1.00 94.75 95 LYS A O 1
ATOM 771 N N . THR A 1 96 ? 11.289 1.754 3.126 1.00 96.75 96 THR A N 1
ATOM 772 C CA . THR A 1 96 ? 9.848 1.449 3.077 1.00 96.75 96 THR A CA 1
ATOM 773 C C . THR A 1 96 ? 9.158 1.841 1.772 1.00 96.75 96 THR A C 1
ATOM 775 O O . THR A 1 96 ? 8.142 1.240 1.454 1.00 96.75 96 THR A O 1
ATOM 778 N N . ALA A 1 97 ? 9.729 2.752 0.976 1.00 97.06 97 ALA A N 1
ATOM 779 C CA . ALA A 1 97 ? 9.254 3.069 -0.374 1.00 97.06 97 ALA A CA 1
ATOM 780 C C . ALA A 1 97 ? 9.080 1.818 -1.261 1.00 97.06 97 ALA A C 1
ATOM 782 O O . ALA A 1 97 ? 8.088 1.710 -1.974 1.00 97.06 97 ALA A O 1
ATOM 783 N N . PHE A 1 98 ? 9.979 0.827 -1.164 1.00 97.69 98 PHE A N 1
ATOM 784 C CA . PHE A 1 98 ? 9.788 -0.434 -1.888 1.00 97.69 98 PHE A CA 1
ATOM 785 C C . PHE A 1 98 ? 8.524 -1.156 -1.411 1.00 97.69 98 PHE A C 1
ATOM 787 O O . PHE A 1 98 ? 7.728 -1.585 -2.235 1.00 97.69 98 PHE A O 1
ATOM 794 N N . LEU A 1 99 ? 8.301 -1.248 -0.092 1.00 98.19 99 LEU A N 1
ATOM 795 C CA . LEU A 1 99 ? 7.121 -1.922 0.463 1.00 98.19 99 LEU A CA 1
ATOM 796 C C . LEU A 1 99 ? 5.816 -1.240 0.056 1.00 98.19 99 LEU A C 1
ATOM 798 O O . LEU A 1 99 ? 4.838 -1.947 -0.151 1.00 98.19 99 LEU A O 1
ATOM 802 N N . VAL A 1 100 ? 5.801 0.089 -0.103 1.00 98.44 100 VAL A N 1
ATOM 803 C CA . VAL A 1 100 ? 4.623 0.796 -0.634 1.00 98.44 100 VAL A CA 1
ATOM 804 C C . VAL A 1 100 ? 4.274 0.275 -2.031 1.00 98.44 100 VAL A C 1
ATOM 806 O O . VAL A 1 100 ? 3.128 -0.079 -2.278 1.00 98.44 100 VAL A O 1
ATOM 809 N N . GLY A 1 101 ? 5.267 0.111 -2.911 1.00 98.06 101 GLY A N 1
ATOM 810 C CA . GLY A 1 101 ? 5.036 -0.459 -4.242 1.00 98.06 101 GLY A CA 1
ATOM 811 C C . GLY A 1 101 ? 4.501 -1.897 -4.201 1.00 98.06 101 GLY A C 1
ATOM 812 O O . GLY A 1 101 ? 3.702 -2.277 -5.054 1.00 98.06 101 GLY A O 1
ATOM 813 N N . PHE A 1 102 ? 4.886 -2.689 -3.192 1.00 98.50 102 PHE A N 1
ATOM 814 C CA . PHE A 1 102 ? 4.329 -4.029 -2.978 1.00 98.50 102 PHE A CA 1
ATOM 815 C C . PHE A 1 102 ? 2.869 -4.001 -2.527 1.00 98.50 102 PHE A C 1
ATOM 817 O O . PHE A 1 102 ? 2.058 -4.699 -3.127 1.00 98.50 102 PHE A O 1
ATOM 824 N N . ILE A 1 103 ? 2.528 -3.225 -1.493 1.00 98.19 103 ILE A N 1
ATOM 825 C CA . ILE A 1 103 ? 1.155 -3.204 -0.956 1.00 98.19 103 ILE A CA 1
ATOM 826 C C . ILE A 1 103 ? 0.147 -2.628 -1.958 1.00 98.19 103 ILE A C 1
ATOM 828 O O . ILE A 1 103 ? -1.025 -2.970 -1.897 1.00 98.19 103 ILE A O 1
ATOM 832 N N . GLU A 1 104 ? 0.597 -1.805 -2.905 1.00 97.94 104 GLU A N 1
ATOM 833 C CA . GLU A 1 104 ? -0.252 -1.294 -3.983 1.00 97.94 104 GLU A CA 1
ATOM 834 C C . GLU A 1 104 ? -0.470 -2.277 -5.133 1.00 97.94 104 GLU A C 1
ATOM 836 O O . GLU A 1 104 ? -1.500 -2.211 -5.799 1.00 97.94 104 GLU A O 1
ATOM 841 N N . ARG A 1 105 ? 0.514 -3.137 -5.432 1.00 96.75 105 ARG A N 1
ATOM 842 C CA . ARG A 1 105 ? 0.470 -4.005 -6.620 1.00 96.75 105 ARG A CA 1
ATOM 843 C C . ARG A 1 105 ? 0.105 -5.448 -6.305 1.00 96.75 105 ARG A C 1
ATOM 845 O O . ARG A 1 105 ? -0.536 -6.101 -7.121 1.00 96.75 105 ARG A O 1
ATOM 852 N N . MET A 1 106 ? 0.566 -5.968 -5.174 1.00 95.62 106 MET A N 1
ATOM 853 C CA . MET A 1 106 ? 0.535 -7.396 -4.850 1.00 95.62 106 MET A CA 1
ATOM 854 C C . MET A 1 106 ? -0.509 -7.723 -3.783 1.00 95.62 106 MET A C 1
ATOM 856 O O . MET A 1 106 ? -0.272 -8.567 -2.920 1.00 95.62 106 MET A O 1
ATOM 860 N N . GLU A 1 107 ? -1.666 -7.062 -3.829 1.00 92.81 107 GLU A N 1
ATOM 861 C CA . GLU A 1 107 ? -2.792 -7.412 -2.963 1.00 92.81 107 GLU A CA 1
ATOM 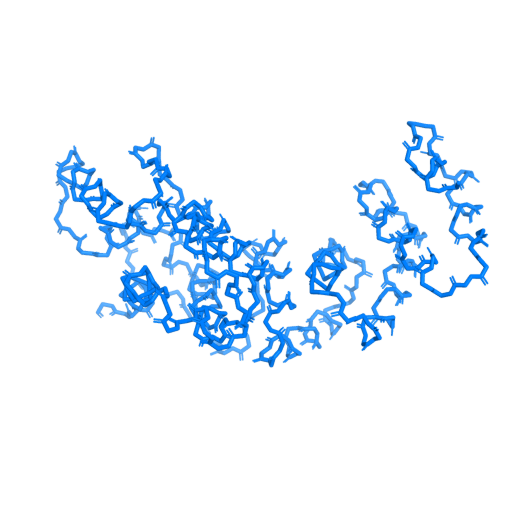862 C C . GLU A 1 107 ? -3.142 -8.902 -3.125 1.00 92.81 107 GLU A C 1
ATOM 864 O O . GLU A 1 107 ? -3.281 -9.408 -4.238 1.00 92.81 107 GLU A O 1
ATOM 869 N N . GLY A 1 108 ? -3.215 -9.631 -2.007 1.00 93.19 108 GLY A N 1
ATOM 870 C CA . GLY A 1 108 ? -3.469 -11.076 -2.009 1.00 93.19 108 GLY A CA 1
ATOM 871 C C . GLY A 1 108 ? -2.279 -11.958 -2.414 1.00 93.19 108 GLY A C 1
ATOM 872 O O . GLY A 1 108 ? -2.431 -13.176 -2.455 1.00 93.19 108 GLY A O 1
ATOM 873 N N . ASN A 1 109 ? -1.105 -11.388 -2.709 1.00 95.12 109 ASN A N 1
ATOM 874 C CA . ASN A 1 109 ? 0.082 -12.140 -3.133 1.00 95.12 109 ASN A CA 1
ATOM 875 C C . ASN A 1 109 ? 1.394 -11.541 -2.584 1.00 95.12 109 ASN A C 1
ATOM 877 O O . ASN A 1 109 ? 2.428 -11.555 -3.251 1.00 95.12 109 ASN A O 1
ATOM 881 N N . LEU A 1 110 ? 1.366 -10.959 -1.385 1.00 96.44 110 LEU A N 1
ATOM 882 C CA . LEU A 1 110 ? 2.549 -10.421 -0.716 1.00 96.44 110 LEU A CA 1
ATOM 883 C C . LEU A 1 110 ? 3.487 -11.552 -0.239 1.00 96.44 110 LEU A C 1
ATOM 885 O O . LEU A 1 110 ? 3.013 -12.606 0.198 1.00 96.44 110 LEU A O 1
ATOM 889 N N . PRO A 1 111 ? 4.821 -11.339 -0.253 1.00 95.12 111 PRO A N 1
ATOM 890 C CA . PRO A 1 111 ? 5.785 -12.331 0.223 1.00 95.12 111 PRO A CA 1
ATOM 891 C C . PRO A 1 111 ? 5.619 -12.697 1.708 1.00 95.12 111 PRO A C 1
ATOM 893 O O . PRO A 1 111 ? 5.758 -11.847 2.592 1.00 95.12 111 PRO A O 1
ATOM 896 N N . ASN A 1 112 ? 5.429 -13.988 1.995 1.00 92.75 112 ASN A N 1
ATOM 897 C CA . ASN A 1 112 ? 5.282 -14.518 3.354 1.00 92.75 112 ASN A CA 1
ATOM 898 C C . ASN A 1 112 ? 6.617 -14.991 3.966 1.00 92.75 112 ASN A C 1
ATOM 900 O O . ASN A 1 112 ? 6.809 -16.160 4.292 1.00 92.75 112 ASN A O 1
ATOM 904 N N . ASN A 1 113 ? 7.577 -14.081 4.133 1.00 85.06 113 ASN A N 1
ATOM 905 C CA . ASN A 1 113 ? 8.911 -14.454 4.636 1.00 85.06 113 ASN A CA 1
ATOM 906 C C . ASN A 1 113 ? 8.956 -14.761 6.144 1.00 85.06 113 ASN A C 1
ATOM 908 O O . ASN A 1 113 ? 9.956 -15.292 6.624 1.00 85.06 113 ASN A O 1
ATOM 912 N N . ASN A 1 114 ? 7.909 -14.396 6.888 1.00 85.31 114 ASN A N 1
ATOM 913 C CA . ASN A 1 114 ? 7.843 -14.547 8.343 1.00 85.31 114 ASN A CA 1
ATOM 914 C C . ASN A 1 114 ? 6.946 -15.717 8.779 1.00 85.31 114 ASN A C 1
ATOM 916 O O . ASN A 1 114 ? 6.704 -15.858 9.976 1.00 85.31 114 ASN A O 1
ATOM 920 N N . ASN A 1 115 ? 6.462 -16.542 7.840 1.00 89.44 115 ASN A N 1
ATOM 921 C CA . ASN A 1 115 ? 5.476 -17.598 8.096 1.00 89.44 115 ASN A CA 1
ATOM 922 C C . ASN A 1 115 ? 4.245 -17.068 8.849 1.00 89.44 115 ASN A C 1
ATOM 924 O O . ASN A 1 115 ? 3.753 -17.694 9.788 1.00 89.44 115 ASN A O 1
ATOM 928 N N . THR A 1 116 ? 3.782 -15.878 8.468 1.00 92.38 116 THR A N 1
ATOM 929 C CA . THR A 1 116 ? 2.521 -15.320 8.945 1.00 92.38 116 THR A CA 1
ATOM 930 C C . THR A 1 116 ? 1.406 -16.285 8.565 1.00 92.38 116 THR A C 1
ATOM 932 O O . THR A 1 116 ? 1.402 -16.808 7.455 1.00 92.38 116 THR A O 1
ATOM 935 N N . ILE A 1 117 ? 0.489 -16.536 9.495 1.00 91.25 117 ILE A N 1
ATOM 936 C CA . ILE A 1 117 ? -0.645 -17.443 9.314 1.00 91.25 117 ILE A CA 1
ATOM 937 C C . ILE A 1 117 ? -1.957 -16.666 9.399 1.00 91.25 117 ILE A C 1
ATOM 939 O O . ILE A 1 117 ? -2.004 -15.571 9.963 1.00 91.25 117 ILE A O 1
ATOM 943 N N . ALA A 1 118 ? -3.020 -17.249 8.850 1.00 91.38 118 ALA A N 1
ATOM 944 C CA . ALA A 1 118 ? -4.375 -16.751 9.035 1.00 91.38 118 ALA A CA 1
ATOM 945 C C . ALA A 1 118 ? -4.790 -16.787 10.519 1.00 91.38 118 ALA A C 1
ATOM 947 O O . ALA A 1 118 ? -4.334 -17.639 11.285 1.00 91.38 118 ALA A O 1
ATOM 948 N N . LEU A 1 119 ? -5.677 -15.874 10.911 1.00 90.25 119 LEU A N 1
ATOM 949 C CA . LEU A 1 119 ? -6.343 -15.902 12.209 1.00 90.25 119 LEU A CA 1
ATOM 950 C C . LEU A 1 119 ? -7.641 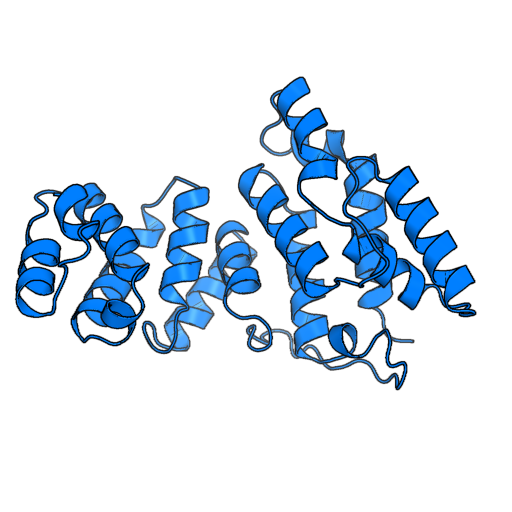-16.704 12.104 1.00 90.25 119 LEU A C 1
ATOM 952 O O . LEU A 1 119 ? -8.418 -16.517 11.171 1.00 90.25 119 LEU A O 1
ATOM 956 N N . ASP A 1 120 ? -7.890 -17.568 13.085 1.00 78.94 120 ASP A N 1
ATOM 957 C CA . ASP A 1 120 ? -9.113 -18.367 13.141 1.00 78.94 120 ASP A CA 1
ATOM 958 C C . ASP A 1 120 ? -10.282 -17.510 13.653 1.00 78.94 120 ASP A C 1
ATOM 960 O O . ASP A 1 120 ? -10.362 -17.168 14.836 1.00 78.94 120 ASP A O 1
ATOM 964 N N . SER A 1 121 ? -11.151 -17.068 12.742 1.00 78.62 121 SER A N 1
ATOM 965 C CA . SER A 1 121 ? -12.403 -16.388 13.075 1.00 78.62 121 SER A CA 1
ATOM 966 C C . SER A 1 121 ? -13.346 -16.361 11.874 1.00 78.62 121 SER A C 1
ATOM 968 O O . SER A 1 121 ? -13.007 -15.850 10.807 1.00 78.62 121 SER A O 1
ATOM 970 N N . ASN A 1 122 ? -14.568 -16.857 12.088 1.00 79.50 122 ASN A N 1
ATOM 971 C CA . ASN A 1 122 ? -15.641 -16.926 11.087 1.00 79.50 122 ASN A CA 1
ATOM 972 C C . ASN A 1 122 ? -16.499 -15.647 11.021 1.00 79.50 122 ASN A C 1
ATOM 974 O O . ASN A 1 122 ? -17.643 -15.681 10.567 1.00 79.50 122 ASN A O 1
ATOM 978 N N . ILE A 1 123 ? -15.981 -14.515 11.508 1.00 87.12 123 ILE A N 1
ATOM 979 C CA . ILE A 1 123 ? -16.680 -13.229 11.437 1.00 87.12 123 ILE A CA 1
ATOM 980 C C . ILE A 1 123 ? -16.521 -12.675 10.021 1.00 87.12 123 ILE A C 1
ATOM 982 O O . ILE A 1 123 ? -15.418 -12.306 9.615 1.00 87.12 123 ILE A O 1
ATOM 986 N N . LYS A 1 124 ? -17.632 -12.582 9.283 1.00 87.38 124 LYS A N 1
ATOM 987 C CA . LYS A 1 124 ? -17.664 -12.119 7.887 1.00 87.38 124 LYS A CA 1
ATOM 988 C C . LYS A 1 124 ? -17.041 -10.732 7.721 1.00 87.38 124 LYS A C 1
ATOM 990 O O . LYS A 1 124 ? -16.301 -10.481 6.775 1.00 87.38 124 LYS A O 1
ATOM 995 N N . GLU A 1 125 ? -17.277 -9.836 8.674 1.00 89.56 125 GLU A N 1
ATOM 996 C CA . GLU A 1 125 ? -16.718 -8.486 8.691 1.00 89.56 125 GLU A CA 1
ATOM 997 C C . GLU A 1 125 ? -15.188 -8.470 8.825 1.00 89.56 125 GLU A C 1
ATOM 999 O O . GLU A 1 125 ? -14.583 -7.430 8.583 1.00 89.56 125 GLU A O 1
ATOM 1004 N N . LEU A 1 126 ? -14.554 -9.578 9.210 1.00 93.31 126 LEU A N 1
ATOM 1005 C CA . LEU A 1 126 ? -13.110 -9.683 9.415 1.00 93.31 126 LEU A CA 1
ATOM 1006 C C . LEU A 1 126 ? -12.437 -10.649 8.430 1.00 93.31 126 LEU A C 1
ATOM 1008 O O . LEU A 1 126 ? -11.236 -10.876 8.533 1.00 93.31 126 LEU A O 1
ATOM 1012 N N . GLU A 1 127 ? -13.165 -11.187 7.451 1.00 91.19 127 GLU A N 1
ATOM 1013 C CA . GLU A 1 127 ? -12.644 -12.193 6.518 1.00 91.19 127 GLU A CA 1
ATOM 1014 C C . GLU A 1 127 ? -11.395 -11.700 5.765 1.00 91.19 127 GLU A C 1
ATOM 1016 O O . GLU A 1 127 ? -10.376 -12.394 5.724 1.00 91.19 127 GLU A O 1
ATOM 1021 N N . CYS A 1 128 ? -11.424 -10.460 5.254 1.00 90.12 128 CYS A N 1
ATOM 1022 C CA . CYS A 1 128 ? -10.284 -9.898 4.528 1.00 90.12 128 CYS A CA 1
ATOM 1023 C C . CYS A 1 128 ? -9.034 -9.774 5.408 1.00 90.12 128 CYS A C 1
ATOM 1025 O O . CYS A 1 128 ? -7.937 -10.072 4.943 1.00 90.12 128 CYS A O 1
ATOM 1027 N N . VAL A 1 129 ? -9.189 -9.416 6.688 1.00 93.69 129 VAL A N 1
ATOM 1028 C CA . VAL A 1 129 ? -8.063 -9.232 7.615 1.00 93.69 129 VAL A CA 1
ATOM 1029 C C . VAL A 1 129 ? -7.591 -10.532 8.249 1.00 93.69 129 VAL A C 1
ATOM 1031 O O . VAL A 1 129 ? -6.416 -10.635 8.581 1.00 93.69 129 VAL A O 1
ATOM 1034 N N . ASN A 1 130 ? -8.464 -11.526 8.406 1.00 94.12 130 ASN A N 1
ATOM 1035 C CA . ASN A 1 130 ? -8.128 -12.800 9.041 1.00 94.12 130 ASN A CA 1
ATOM 1036 C C . ASN A 1 130 ? -7.382 -13.752 8.103 1.00 94.12 130 ASN A C 1
ATOM 1038 O O . ASN A 1 130 ? -6.688 -14.642 8.585 1.00 94.12 130 ASN A O 1
ATOM 1042 N N . SER A 1 131 ? -7.483 -13.569 6.785 1.00 94.12 131 SER A N 1
ATOM 1043 C CA . SER A 1 131 ? -6.702 -14.352 5.823 1.00 94.12 131 SER A CA 1
ATOM 1044 C C . SER A 1 131 ? -5.187 -14.198 6.040 1.00 94.12 131 SER A C 1
ATOM 1046 O O . SER A 1 131 ? -4.721 -13.184 6.561 1.00 94.12 131 SER A O 1
ATOM 1048 N N . GLU A 1 132 ? -4.395 -15.180 5.594 1.00 95.00 132 GLU A N 1
ATOM 1049 C CA . GLU A 1 132 ? -2.925 -15.104 5.644 1.00 95.00 132 GLU A CA 1
ATOM 1050 C C . GLU A 1 132 ? -2.411 -13.811 4.990 1.00 95.00 132 GLU A C 1
ATOM 1052 O O . GLU A 1 132 ? -1.626 -13.061 5.570 1.00 95.00 132 GLU A O 1
ATOM 1057 N N . GLN A 1 133 ? -2.907 -13.520 3.789 1.00 96.19 133 GLN A N 1
ATOM 1058 C CA . GLN A 1 133 ? -2.506 -12.352 3.014 1.00 96.19 133 GLN A CA 1
ATOM 1059 C C . GLN A 1 133 ? -3.011 -11.043 3.627 1.00 96.19 133 GLN A C 1
ATOM 1061 O O . GLN A 1 133 ? -2.295 -10.042 3.593 1.00 96.19 133 GLN A O 1
ATOM 1066 N N . GLY A 1 134 ? -4.179 -11.058 4.272 1.00 96.62 134 GLY A N 1
ATOM 1067 C CA . GLY A 1 134 ? -4.662 -9.942 5.082 1.00 96.62 134 GLY A CA 1
ATOM 1068 C C . GLY A 1 134 ? -3.744 -9.638 6.256 1.00 96.62 134 GLY A C 1
ATOM 1069 O O . GLY A 1 134 ? -3.350 -8.489 6.457 1.00 96.62 134 GLY A O 1
ATOM 1070 N N . GLN A 1 135 ? -3.306 -10.667 6.980 1.00 97.00 135 GLN A N 1
ATOM 1071 C CA . GLN A 1 135 ? -2.347 -10.504 8.069 1.00 97.00 135 GLN A CA 1
ATOM 1072 C C . GLN A 1 135 ? -1.002 -9.962 7.569 1.00 97.00 135 GLN A C 1
ATOM 1074 O O . GLN A 1 135 ? -0.468 -9.023 8.167 1.00 97.00 135 GLN A O 1
ATOM 1079 N N . ILE A 1 136 ? -0.477 -10.471 6.448 1.00 97.50 136 ILE A N 1
ATOM 1080 C CA . ILE A 1 136 ? 0.761 -9.953 5.839 1.00 97.50 136 ILE A CA 1
ATOM 1081 C C . ILE A 1 136 ? 0.594 -8.483 5.429 1.00 97.50 136 ILE A C 1
ATOM 1083 O O . ILE A 1 136 ? 1.476 -7.666 5.719 1.00 97.50 136 ILE A O 1
ATOM 1087 N N . MET A 1 137 ? -0.536 -8.121 4.813 1.00 98.12 137 MET A N 1
ATOM 1088 C CA . MET A 1 137 ? -0.855 -6.746 4.414 1.00 98.12 137 MET A CA 1
ATOM 1089 C C . MET A 1 137 ? -0.847 -5.800 5.622 1.00 98.12 137 MET A C 1
ATOM 1091 O O . MET A 1 137 ? -0.092 -4.823 5.645 1.00 98.12 137 MET A O 1
ATOM 1095 N N . LEU A 1 138 ? -1.615 -6.115 6.670 1.00 98.00 138 LEU A N 1
ATOM 1096 C CA . LEU A 1 138 ? -1.721 -5.266 7.861 1.00 98.00 138 LEU A CA 1
ATOM 1097 C C . LEU A 1 138 ? -0.396 -5.151 8.625 1.00 98.00 138 LEU A C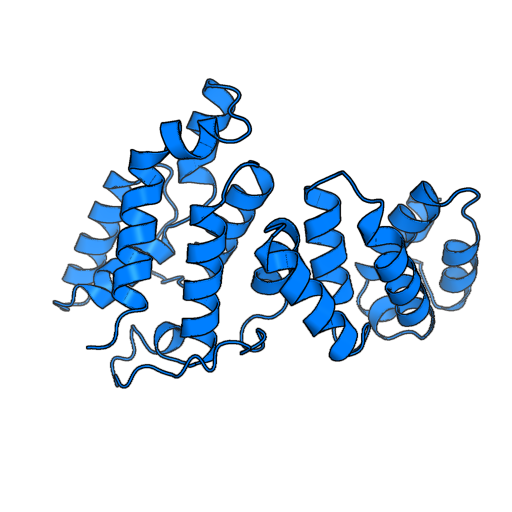 1
ATOM 1099 O O . LEU A 1 138 ? -0.026 -4.061 9.073 1.00 98.00 138 LEU A O 1
ATOM 1103 N N . GLN A 1 139 ? 0.355 -6.249 8.751 1.00 97.44 139 GLN A N 1
ATOM 1104 C CA . GLN A 1 139 ? 1.679 -6.238 9.380 1.00 97.44 139 GLN A CA 1
ATOM 1105 C C . GLN A 1 139 ? 2.672 -5.378 8.586 1.00 97.44 139 GLN A C 1
ATOM 1107 O O . GLN A 1 139 ? 3.435 -4.609 9.182 1.00 97.44 139 GLN A O 1
ATOM 1112 N N . THR A 1 140 ? 2.631 -5.455 7.253 1.00 98.25 140 THR A N 1
ATOM 1113 C CA . THR A 1 140 ? 3.483 -4.656 6.360 1.00 98.25 140 THR A CA 1
ATOM 1114 C C . THR A 1 140 ? 3.1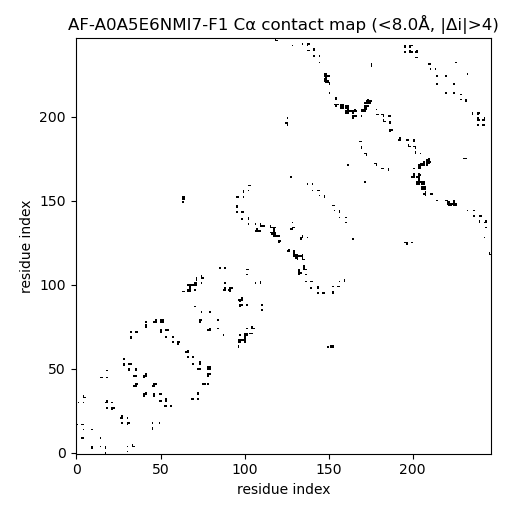50 -3.171 6.463 1.00 98.25 140 THR A C 1
ATOM 1116 O O . THR A 1 140 ? 4.055 -2.359 6.667 1.00 98.25 140 THR A O 1
ATOM 1119 N N . ILE A 1 141 ? 1.865 -2.808 6.423 1.00 98.50 141 ILE A N 1
ATOM 1120 C CA . ILE A 1 141 ? 1.404 -1.425 6.612 1.00 98.50 141 ILE A CA 1
ATOM 1121 C C . ILE A 1 141 ? 1.852 -0.889 7.978 1.00 98.50 141 ILE A C 1
ATOM 1123 O O . ILE A 1 141 ? 2.460 0.181 8.055 1.00 98.50 141 ILE A O 1
ATOM 1127 N N . ASN A 1 142 ? 1.652 -1.651 9.058 1.00 97.88 142 ASN A N 1
ATOM 1128 C CA . ASN A 1 142 ? 2.094 -1.255 10.398 1.00 97.88 142 ASN A CA 1
ATOM 1129 C C . ASN A 1 142 ? 3.617 -1.022 10.458 1.00 97.88 142 ASN A C 1
ATOM 1131 O O . ASN A 1 142 ? 4.089 -0.059 11.068 1.00 97.88 142 ASN A O 1
ATOM 1135 N N . HIS A 1 143 ? 4.406 -1.876 9.800 1.00 97.50 143 HIS A N 1
ATOM 1136 C CA . HIS A 1 143 ? 5.859 -1.710 9.702 1.00 97.50 143 HIS A CA 1
ATOM 1137 C C . HIS A 1 143 ? 6.261 -0.440 8.942 1.00 97.50 143 HIS A C 1
ATOM 1139 O O . HIS A 1 143 ? 7.161 0.274 9.395 1.00 97.50 143 HIS A O 1
ATOM 1145 N N . ILE A 1 144 ? 5.582 -0.120 7.836 1.00 98.00 144 ILE A N 1
ATOM 1146 C CA . ILE A 1 144 ? 5.813 1.123 7.086 1.00 98.00 144 ILE A CA 1
ATOM 1147 C C . ILE A 1 144 ? 5.520 2.340 7.973 1.00 98.00 144 ILE A C 1
ATOM 1149 O O . ILE A 1 144 ? 6.380 3.214 8.120 1.00 98.00 144 ILE A O 1
ATOM 1153 N N . LEU A 1 145 ? 4.352 2.368 8.627 1.00 97.56 145 LEU A N 1
ATOM 1154 C CA . LEU A 1 145 ? 3.925 3.489 9.471 1.00 97.56 145 LEU A CA 1
ATOM 1155 C C . LEU A 1 145 ? 4.876 3.727 10.655 1.00 97.56 145 LEU A C 1
ATOM 1157 O O . LEU A 1 145 ? 5.176 4.874 10.983 1.00 97.56 145 LEU A O 1
ATOM 1161 N N . LYS A 1 146 ? 5.432 2.672 11.264 1.00 95.81 146 LYS A N 1
ATOM 1162 C CA . LYS A 1 146 ? 6.433 2.801 12.345 1.00 95.81 146 LYS A CA 1
ATOM 1163 C C . LYS A 1 146 ? 7.727 3.484 11.899 1.00 95.81 146 LYS A C 1
ATOM 1165 O O . LYS A 1 146 ? 8.421 4.091 12.716 1.00 95.81 146 LYS A O 1
ATOM 1170 N N . LYS A 1 147 ? 8.066 3.390 10.613 1.00 95.38 147 LYS A N 1
ATOM 1171 C CA . LYS A 1 147 ? 9.317 3.909 10.044 1.00 95.38 147 LYS A CA 1
ATOM 1172 C C . LYS A 1 147 ? 9.135 5.183 9.228 1.00 95.38 147 LYS A C 1
ATOM 1174 O O . LYS A 1 147 ? 10.114 5.669 8.665 1.00 95.38 147 LYS A O 1
ATOM 1179 N N . ILE A 1 148 ? 7.931 5.752 9.196 1.00 94.50 148 ILE A N 1
ATOM 1180 C CA . ILE A 1 148 ? 7.619 6.841 8.277 1.00 94.50 148 ILE A CA 1
ATOM 1181 C C . ILE A 1 148 ? 8.520 8.065 8.473 1.00 94.50 148 ILE A C 1
ATOM 1183 O O . ILE A 1 148 ? 8.726 8.529 9.596 1.00 94.50 148 ILE A O 1
ATOM 1187 N N . ASN A 1 149 ? 9.090 8.559 7.379 1.00 92.12 149 ASN A N 1
ATOM 1188 C CA . ASN A 1 149 ? 9.982 9.719 7.354 1.00 92.12 149 ASN A CA 1
ATOM 1189 C C . ASN A 1 149 ? 9.828 10.576 6.081 1.00 92.12 149 ASN A C 1
ATOM 1191 O O . ASN A 1 149 ? 10.576 11.534 5.900 1.00 92.12 149 ASN A O 1
ATOM 1195 N N . GLN A 1 150 ? 8.883 10.228 5.205 1.00 93.25 150 GLN A N 1
ATOM 1196 C CA . GLN A 1 150 ? 8.633 10.867 3.914 1.00 93.25 150 GLN A CA 1
ATOM 1197 C C . GLN A 1 150 ? 7.122 10.922 3.677 1.00 93.25 150 GLN A C 1
ATOM 1199 O O . GLN A 1 150 ? 6.437 9.929 3.908 1.00 93.25 150 GLN A O 1
ATOM 1204 N N . GLU A 1 151 ? 6.600 12.058 3.220 1.00 94.50 151 GLU A N 1
ATOM 1205 C CA . GLU A 1 151 ? 5.153 12.281 3.088 1.00 94.50 151 GLU A CA 1
ATOM 1206 C C . GLU A 1 151 ? 4.493 11.361 2.052 1.00 94.50 151 GLU A C 1
ATOM 1208 O O . GLU A 1 151 ? 3.485 10.732 2.353 1.00 94.50 151 GLU A O 1
ATOM 1213 N N . HIS A 1 152 ? 5.114 11.164 0.884 1.00 95.00 152 HIS A N 1
ATOM 1214 C CA . HIS A 1 152 ? 4.545 10.322 -0.173 1.00 95.00 152 HIS A CA 1
ATOM 1215 C C . HIS A 1 152 ? 4.419 8.851 0.236 1.00 95.00 152 HIS A C 1
ATOM 1217 O O . HIS A 1 152 ? 3.464 8.184 -0.152 1.00 95.00 152 HIS A O 1
ATOM 1223 N N . VAL A 1 153 ? 5.345 8.348 1.063 1.00 97.50 153 VAL A N 1
ATOM 1224 C CA . VAL A 1 153 ? 5.225 7.007 1.656 1.00 97.50 153 VAL A CA 1
ATOM 1225 C C . VAL A 1 153 ? 3.999 6.953 2.570 1.00 97.50 153 VAL A C 1
ATOM 1227 O O . VAL A 1 153 ? 3.296 5.948 2.576 1.00 97.50 153 VAL A O 1
ATOM 1230 N N . LEU A 1 154 ? 3.720 8.023 3.323 1.00 97.94 154 LEU A N 1
ATOM 1231 C CA . LEU A 1 154 ? 2.615 8.068 4.277 1.00 97.94 154 LEU A CA 1
ATOM 1232 C C . LEU A 1 154 ? 1.279 8.101 3.548 1.00 97.94 154 LEU A C 1
ATOM 1234 O O . LEU A 1 154 ? 0.433 7.256 3.817 1.00 97.94 154 LEU A O 1
ATOM 1238 N N . TYR A 1 155 ? 1.123 9.047 2.622 1.00 97.94 155 TYR A N 1
ATOM 1239 C CA . TYR A 1 155 ? -0.108 9.248 1.861 1.00 97.94 155 TYR A CA 1
ATOM 1240 C C . TYR A 1 155 ? -0.534 7.955 1.179 1.00 97.94 155 TYR A C 1
ATOM 1242 O O . TYR A 1 155 ? -1.599 7.421 1.472 1.00 97.94 155 TYR A O 1
ATOM 1250 N N . ARG A 1 156 ? 0.365 7.364 0.390 1.00 98.50 156 ARG A N 1
ATOM 1251 C CA . ARG A 1 156 ? 0.081 6.135 -0.357 1.00 98.50 156 ARG A CA 1
ATOM 1252 C C . ARG A 1 156 ? -0.210 4.944 0.554 1.00 98.50 156 ARG A C 1
ATOM 1254 O O . ARG A 1 156 ? -1.116 4.169 0.278 1.00 98.50 156 ARG A O 1
ATOM 1261 N N . THR A 1 157 ? 0.488 4.830 1.687 1.00 98.75 157 THR A N 1
ATOM 1262 C CA . THR A 1 157 ? 0.205 3.770 2.670 1.00 98.75 157 THR A CA 1
ATOM 1263 C C . THR A 1 157 ? -1.189 3.915 3.287 1.00 98.75 157 THR A C 1
ATOM 1265 O O . THR A 1 157 ? -1.883 2.913 3.454 1.00 98.75 157 THR A O 1
ATOM 1268 N N . LEU A 1 158 ? -1.613 5.138 3.627 1.00 98.75 158 LEU A N 1
ATOM 1269 C CA . LEU A 1 158 ? -2.950 5.391 4.174 1.00 98.75 158 LEU A CA 1
ATOM 1270 C C . LEU A 1 158 ? -4.045 5.147 3.128 1.00 98.75 158 LEU A C 1
ATOM 1272 O O . LEU A 1 158 ? -5.071 4.560 3.462 1.00 98.75 158 LEU A O 1
ATOM 1276 N N . GLU A 1 159 ? -3.803 5.524 1.872 1.00 98.50 159 GLU A N 1
ATOM 1277 C CA . GLU A 1 159 ? -4.718 5.259 0.758 1.00 98.50 159 GLU A CA 1
ATOM 1278 C C . GLU A 1 159 ? -4.928 3.761 0.517 1.00 98.50 159 GLU A C 1
ATOM 1280 O O . GLU A 1 159 ? -6.071 3.307 0.398 1.00 98.50 159 GLU A O 1
ATOM 1285 N N . VAL A 1 160 ? -3.846 2.973 0.502 1.00 98.44 160 VAL A N 1
ATOM 1286 C CA . VAL A 1 160 ? -3.937 1.509 0.396 1.00 98.44 160 VAL A CA 1
ATOM 1287 C C . VAL A 1 160 ? -4.701 0.936 1.584 1.00 98.44 160 VAL A C 1
ATOM 1289 O O . VAL A 1 160 ? -5.616 0.142 1.384 1.00 98.44 160 VAL A O 1
ATOM 1292 N N . LEU A 1 161 ? -4.388 1.371 2.809 1.00 98.56 161 LEU A N 1
ATOM 1293 C CA . LEU A 1 161 ? -5.049 0.880 4.018 1.00 98.56 161 LEU A CA 1
ATOM 1294 C C . LEU A 1 161 ? -6.568 1.101 3.984 1.00 98.56 161 LEU A C 1
ATOM 1296 O O . LEU A 1 161 ? -7.329 0.155 4.196 1.00 98.56 161 LEU A O 1
ATOM 1300 N N . GLY A 1 162 ? -7.007 2.328 3.694 1.00 98.25 162 GLY A N 1
ATOM 1301 C CA . GLY A 1 162 ? -8.431 2.655 3.635 1.00 98.25 162 GLY A CA 1
ATOM 1302 C C . GLY A 1 162 ? -9.155 1.962 2.485 1.00 98.25 162 GLY A C 1
ATOM 1303 O O . GLY A 1 162 ? -10.296 1.536 2.640 1.00 98.25 162 GLY A O 1
ATOM 1304 N N . THR A 1 163 ? -8.500 1.811 1.329 1.00 97.56 163 THR A N 1
ATOM 1305 C CA . THR A 1 163 ? -9.068 1.084 0.178 1.00 97.56 163 THR A CA 1
ATOM 1306 C C . THR A 1 163 ? -9.239 -0.400 0.495 1.00 97.56 163 THR A C 1
ATOM 1308 O O . THR A 1 163 ? -10.334 -0.941 0.330 1.00 97.56 163 THR A O 1
ATOM 1311 N N . TYR A 1 164 ? -8.190 -1.031 1.027 1.00 97.69 164 TYR A N 1
ATOM 1312 C CA . TYR A 1 164 ? -8.164 -2.453 1.364 1.00 97.69 164 TYR A CA 1
ATOM 1313 C C . TYR A 1 164 ? -9.225 -2.830 2.406 1.00 97.69 164 TYR A C 1
ATOM 1315 O O . TYR A 1 164 ? -9.860 -3.879 2.320 1.00 97.69 164 TYR A O 1
ATOM 1323 N N . LEU A 1 165 ? -9.456 -1.953 3.389 1.00 97.44 165 LEU A N 1
ATOM 1324 C CA . LEU A 1 165 ? -10.421 -2.187 4.468 1.00 97.44 165 LEU A CA 1
ATOM 1325 C C . LEU A 1 165 ? -11.787 -1.551 4.229 1.00 97.44 165 LEU A C 1
ATOM 1327 O O . LEU A 1 165 ? -12.622 -1.580 5.136 1.00 97.44 165 LEU A O 1
ATOM 1331 N N . SER A 1 166 ? -12.018 -1.009 3.032 1.00 96.56 166 SER A N 1
ATOM 1332 C CA . SER A 1 166 ? -13.198 -0.216 2.703 1.00 96.56 166 SER A CA 1
ATOM 1333 C C . SER A 1 166 ? -14.515 -0.870 3.137 1.00 96.56 166 SER A C 1
ATOM 1335 O O . SER A 1 166 ? -14.693 -2.094 3.179 1.00 96.56 166 SER A O 1
ATOM 1337 N N . HIS A 1 167 ? -15.463 -0.013 3.502 1.00 96.31 167 HIS A N 1
ATOM 1338 C CA . HIS A 1 167 ? -16.801 -0.411 3.899 1.00 96.31 167 HIS A CA 1
ATOM 1339 C C . HIS A 1 167 ? -17.812 0.584 3.315 1.00 96.31 167 HIS A C 1
ATOM 1341 O O . HIS A 1 167 ? -17.577 1.787 3.426 1.00 96.31 167 HIS A O 1
ATOM 1347 N N . PRO A 1 168 ? -18.950 0.143 2.742 1.00 96.31 168 PRO A N 1
ATOM 1348 C CA . PRO A 1 168 ? -19.899 1.039 2.066 1.00 96.31 168 PRO A CA 1
ATOM 1349 C C . PRO A 1 168 ? -20.458 2.171 2.939 1.00 96.31 168 PRO A C 1
ATOM 1351 O O . PRO A 1 168 ? -20.867 3.209 2.426 1.00 96.31 168 PRO A O 1
ATOM 1354 N N . MET A 1 169 ? -20.489 1.968 4.259 1.00 96.94 169 MET A N 1
ATOM 1355 C CA . MET A 1 169 ? -20.994 2.950 5.229 1.00 96.94 169 MET A CA 1
ATOM 1356 C C . MET A 1 169 ? -19.902 3.857 5.811 1.00 96.94 169 MET A C 1
ATOM 1358 O O . MET A 1 169 ? -20.223 4.771 6.564 1.00 96.94 169 MET A O 1
ATOM 1362 N N . VAL A 1 170 ? -18.627 3.619 5.487 1.00 97.88 170 VAL A N 1
ATOM 1363 C CA . VAL A 1 170 ? -17.504 4.419 5.990 1.00 97.88 170 VAL A CA 1
ATOM 1364 C C . VAL A 1 170 ? -17.034 5.380 4.905 1.00 97.88 170 VAL A C 1
ATOM 1366 O O . VAL A 1 170 ? -16.685 4.985 3.794 1.00 97.88 170 VAL A O 1
ATOM 1369 N N . ARG A 1 171 ? -17.006 6.665 5.245 1.00 97.31 171 ARG A N 1
ATOM 1370 C CA . ARG A 1 171 ? -16.465 7.749 4.425 1.00 97.31 171 ARG A CA 1
ATOM 1371 C C . ARG A 1 171 ? -15.071 8.126 4.910 1.00 97.31 171 ARG A C 1
ATOM 1373 O O . ARG A 1 171 ? -14.772 8.042 6.099 1.00 97.31 171 ARG A O 1
ATOM 1380 N N . ARG A 1 172 ? -14.237 8.605 3.990 1.00 96.69 172 ARG A N 1
ATOM 1381 C CA . ARG A 1 172 ? -12.931 9.189 4.314 1.00 96.69 172 ARG A CA 1
ATOM 1382 C C . ARG A 1 172 ? -13.134 10.607 4.832 1.00 96.69 172 ARG A C 1
ATOM 1384 O O . ARG A 1 172 ? -13.820 11.395 4.183 1.00 96.69 172 ARG A O 1
ATOM 1391 N N . LEU A 1 173 ? -12.576 10.892 6.003 1.00 96.06 173 LEU A N 1
ATOM 1392 C CA . LEU A 1 173 ? -12.665 12.188 6.674 1.00 96.06 173 LEU A CA 1
ATOM 1393 C C . LEU A 1 173 ? -11.253 12.707 6.961 1.00 96.06 173 LEU A C 1
ATOM 1395 O O . LEU A 1 173 ? -10.299 11.934 7.045 1.00 96.06 173 LEU A O 1
ATOM 1399 N N . ALA A 1 174 ? -11.130 14.023 7.122 1.00 96.44 174 ALA A N 1
ATOM 1400 C CA . ALA A 1 174 ? -9.856 14.690 7.392 1.00 96.44 174 ALA A CA 1
ATOM 1401 C C . ALA A 1 174 ? -9.493 14.755 8.888 1.00 96.44 174 ALA A C 1
ATOM 1403 O O . ALA A 1 174 ? -8.431 15.263 9.237 1.00 96.44 174 ALA A O 1
ATOM 1404 N N . ASP A 1 175 ? -10.357 14.243 9.767 1.00 97.12 175 ASP A N 1
ATOM 1405 C CA . ASP A 1 175 ? -10.183 14.279 11.216 1.00 97.12 175 ASP A CA 1
ATOM 1406 C C . ASP A 1 175 ? -10.310 12.876 11.830 1.00 97.12 175 ASP A C 1
ATOM 1408 O O . ASP A 1 175 ? -11.249 12.129 11.538 1.00 97.12 175 ASP A O 1
ATOM 1412 N N . ILE A 1 176 ? -9.343 12.506 12.677 1.00 97.69 176 ILE A N 1
ATOM 1413 C CA . ILE A 1 176 ? -9.260 11.158 13.254 1.00 97.69 176 ILE A CA 1
ATOM 1414 C C . ILE A 1 176 ? -10.356 10.892 14.296 1.00 97.69 176 ILE A C 1
ATOM 1416 O O . ILE A 1 176 ? -10.854 9.769 14.366 1.00 97.69 176 ILE A O 1
ATOM 1420 N N . GLU A 1 177 ? -10.784 11.903 15.055 1.00 97.81 177 GLU A N 1
ATOM 1421 C CA . GLU A 1 177 ? -11.851 11.775 16.058 1.00 97.81 177 GLU A CA 1
ATOM 1422 C C . GLU A 1 177 ? -13.210 11.588 15.372 1.00 97.81 177 GLU A C 1
ATOM 1424 O O . GLU A 1 177 ? -14.036 10.769 15.793 1.00 97.81 177 GLU A O 1
ATOM 1429 N N . GLN A 1 178 ? -13.422 12.271 14.242 1.00 98.12 178 GLN A N 1
ATOM 1430 C CA . GLN A 1 178 ? -14.591 12.043 13.392 1.00 98.12 178 GLN A CA 1
ATOM 1431 C C . GLN A 1 178 ? -14.581 10.638 12.777 1.00 98.12 178 GLN A C 1
ATOM 1433 O O . GLN A 1 178 ? -15.628 9.989 12.731 1.00 98.12 178 GLN A O 1
ATOM 1438 N N . CYS A 1 179 ? -13.419 10.129 12.352 1.00 98.12 179 CYS A N 1
ATOM 1439 C CA . CYS A 1 179 ? -13.293 8.745 11.887 1.00 98.12 179 CYS A CA 1
ATOM 1440 C C . CYS A 1 179 ? -13.639 7.729 12.987 1.00 98.12 179 CYS A C 1
ATOM 1442 O O . CYS A 1 179 ? -14.342 6.757 12.710 1.00 98.12 179 CYS A O 1
ATOM 1444 N N . GLN A 1 180 ? -13.198 7.958 14.229 1.00 98.31 180 GLN A N 1
ATOM 1445 C CA . GLN A 1 180 ? -13.540 7.108 15.377 1.00 98.31 180 GLN A CA 1
ATOM 1446 C C . GLN A 1 180 ? -15.042 7.141 15.679 1.00 98.31 180 GLN A C 1
ATOM 1448 O O . GLN A 1 180 ? -15.663 6.088 15.806 1.00 98.31 180 GLN A O 1
ATOM 1453 N N . THR A 1 181 ? -15.635 8.336 15.706 1.00 98.38 181 THR A N 1
ATOM 1454 C CA . THR A 1 181 ? -17.081 8.524 15.909 1.00 98.38 181 THR A CA 1
ATOM 1455 C C . THR A 1 181 ? -17.890 7.821 14.817 1.00 98.38 181 THR A C 1
ATOM 1457 O O . THR A 1 181 ? -18.883 7.154 15.091 1.00 98.38 181 THR A O 1
ATOM 1460 N N . GLN A 1 182 ? -17.452 7.925 13.560 1.00 98.25 182 GLN A N 1
ATOM 1461 C CA . GLN A 1 182 ? -18.083 7.227 12.445 1.00 98.25 182 GLN A CA 1
ATOM 1462 C C . GLN A 1 182 ? -17.983 5.703 12.588 1.00 98.25 182 GLN A C 1
ATOM 1464 O O . GLN A 1 182 ? -18.967 5.019 12.326 1.00 98.25 182 GLN A O 1
ATOM 1469 N N . ALA A 1 183 ? -16.828 5.169 12.990 1.00 98.12 183 ALA A N 1
ATOM 1470 C CA . ALA A 1 183 ? -16.656 3.731 13.184 1.00 98.12 183 ALA A CA 1
ATOM 1471 C C . ALA A 1 183 ? -17.603 3.181 14.264 1.00 98.12 183 ALA A C 1
ATOM 1473 O O . ALA A 1 183 ? -18.212 2.137 14.044 1.00 98.12 183 ALA A O 1
ATOM 1474 N N . GLU A 1 184 ? -17.767 3.906 15.375 1.00 98.12 184 GLU A N 1
ATOM 1475 C CA . GLU A 1 184 ? -18.719 3.573 16.444 1.00 98.12 184 GLU A CA 1
ATOM 1476 C C . GLU A 1 184 ? -20.168 3.601 15.928 1.00 98.12 184 GLU A C 1
ATOM 1478 O O . GLU A 1 184 ? -20.871 2.599 15.996 1.00 98.12 184 GLU A O 1
ATOM 1483 N N . ASN A 1 185 ? -20.580 4.692 15.273 1.00 98.06 185 ASN A N 1
ATOM 1484 C CA . ASN A 1 185 ? -21.934 4.818 14.722 1.00 98.06 185 ASN A CA 1
ATOM 1485 C C . ASN A 1 185 ? -22.264 3.723 13.694 1.00 98.06 185 ASN A C 1
ATOM 1487 O O . ASN A 1 185 ? -23.390 3.230 13.642 1.00 98.06 185 ASN A O 1
ATOM 1491 N N . VAL A 1 186 ? -21.305 3.353 12.837 1.00 97.62 186 VAL A N 1
ATOM 1492 C CA . VAL A 1 186 ? -21.504 2.278 11.855 1.00 97.62 186 VAL A CA 1
ATOM 1493 C C . VAL A 1 186 ? -21.595 0.923 12.555 1.00 97.62 186 VAL A C 1
ATOM 1495 O O . VAL A 1 186 ? -22.435 0.115 12.170 1.00 97.62 186 VAL A O 1
ATOM 1498 N N . LEU A 1 187 ? -20.783 0.676 13.586 1.00 97.25 187 LEU A N 1
ATOM 1499 C CA . LEU A 1 187 ? -20.853 -0.551 14.380 1.00 97.25 187 LEU A CA 1
ATOM 1500 C C . LEU A 1 187 ? -22.233 -0.708 15.045 1.00 97.25 187 LEU A C 1
ATOM 1502 O O . LEU A 1 187 ? -22.861 -1.760 14.904 1.00 97.25 187 LEU A O 1
ATOM 1506 N N . GLU A 1 188 ? -22.737 0.359 15.672 1.00 97.12 188 GLU A N 1
ATOM 1507 C CA . GLU A 1 188 ? -24.072 0.402 16.281 1.00 97.12 188 GLU A CA 1
ATOM 1508 C C . GLU A 1 188 ? -25.182 0.156 15.249 1.00 97.12 188 GLU A C 1
ATOM 1510 O O . GLU A 1 188 ? -26.095 -0.634 15.490 1.00 97.12 188 GLU A O 1
ATOM 1515 N N . GLN A 1 189 ? -25.094 0.777 14.066 1.00 96.44 189 GLN A N 1
ATOM 1516 C CA . GLN A 1 189 ? -26.070 0.584 12.983 1.00 96.44 189 GLN A CA 1
ATOM 1517 C C . GLN A 1 189 ? -26.092 -0.847 12.437 1.00 96.44 189 GLN A C 1
ATOM 1519 O O . GLN A 1 189 ? -27.136 -1.307 11.974 1.00 96.44 189 GLN A O 1
ATOM 1524 N N . LEU A 1 190 ? -24.960 -1.552 12.490 1.00 94.25 190 LEU A N 1
ATOM 1525 C CA . LEU A 1 190 ? -24.878 -2.966 12.131 1.00 94.25 190 LEU A CA 1
ATOM 1526 C C . LEU A 1 190 ? -25.403 -3.890 13.245 1.00 94.25 190 LEU A C 1
ATOM 1528 O O . LEU A 1 190 ? -25.580 -5.082 13.000 1.00 94.25 190 LEU A O 1
ATOM 1532 N N . GLY A 1 191 ? -25.669 -3.366 14.448 1.00 95.00 191 GLY A N 1
ATOM 1533 C CA . GLY A 1 191 ? -26.098 -4.155 15.605 1.00 95.00 191 GLY A CA 1
ATOM 1534 C C . GLY A 1 191 ? -25.009 -5.096 16.125 1.00 95.00 191 GLY A C 1
ATOM 1535 O O . GLY A 1 191 ? -25.318 -6.174 16.633 1.00 95.00 191 GLY A O 1
ATOM 1536 N N . LEU A 1 192 ? -23.740 -4.722 15.945 1.00 93.00 192 LEU A N 1
ATOM 1537 C CA . LEU A 1 192 ? -22.575 -5.506 16.347 1.00 93.00 192 LEU A CA 1
ATOM 1538 C C . LEU A 1 192 ? -21.917 -4.878 17.580 1.00 93.00 192 LEU A C 1
ATOM 1540 O O . LEU A 1 192 ? -21.986 -3.673 17.779 1.00 93.00 192 LEU A O 1
ATOM 1544 N N . ASP A 1 193 ? -21.240 -5.695 18.384 1.00 91.56 193 ASP A N 1
ATOM 1545 C CA . ASP A 1 193 ? -20.445 -5.243 19.533 1.00 91.56 193 ASP A CA 1
ATOM 1546 C C . ASP A 1 193 ? -19.108 -5.995 19.523 1.00 91.56 193 ASP A C 1
ATOM 1548 O O . ASP A 1 193 ? -18.951 -7.076 20.096 1.00 91.56 193 ASP A O 1
ATOM 1552 N N . ASN A 1 194 ? -18.171 -5.504 18.708 1.00 93.75 194 ASN A N 1
ATOM 1553 C CA . ASN A 1 194 ? -16.872 -6.140 18.527 1.00 93.75 194 ASN A CA 1
ATOM 1554 C C . ASN A 1 194 ? -15.782 -5.112 18.204 1.00 93.75 194 ASN A C 1
ATOM 1556 O O . ASN A 1 194 ? -15.758 -4.511 17.127 1.00 93.75 194 ASN A O 1
ATOM 1560 N N . GLU A 1 195 ? -14.810 -4.988 19.106 1.00 94.81 195 GLU A N 1
ATOM 1561 C CA . GLU A 1 195 ? -13.702 -4.034 18.985 1.00 94.81 195 GLU A CA 1
ATOM 1562 C C . GLU A 1 195 ? -12.816 -4.258 17.746 1.00 94.81 195 GLU A C 1
ATOM 1564 O O . GLU A 1 195 ? -12.296 -3.296 17.181 1.00 94.81 195 GLU A O 1
ATOM 1569 N N . LYS A 1 196 ? -12.667 -5.498 17.252 1.00 95.56 196 LYS A N 1
ATOM 1570 C CA . LYS A 1 196 ? -11.940 -5.753 15.993 1.00 95.56 196 LYS A CA 1
ATOM 1571 C C . LYS A 1 196 ? -12.717 -5.217 14.790 1.00 95.56 196 LYS A C 1
ATOM 1573 O O . LYS A 1 196 ? -12.113 -4.643 13.887 1.00 95.56 196 LYS A O 1
ATOM 1578 N N . ILE A 1 197 ? -14.044 -5.346 14.782 1.00 96.38 197 ILE A N 1
ATOM 1579 C CA . ILE A 1 197 ? -14.880 -4.777 13.713 1.00 96.38 197 ILE A CA 1
ATOM 1580 C C . ILE A 1 197 ? -14.801 -3.248 13.758 1.00 96.38 197 ILE A C 1
ATOM 1582 O O . ILE A 1 197 ? -14.564 -2.627 12.722 1.00 96.38 197 ILE A O 1
ATOM 1586 N N . LYS A 1 198 ? -14.867 -2.644 14.952 1.00 97.75 198 LYS A N 1
ATOM 1587 C CA . LYS A 1 198 ? -14.658 -1.198 15.123 1.00 97.75 198 LYS A CA 1
ATOM 1588 C C . LYS A 1 198 ? -13.300 -0.737 14.602 1.00 97.75 198 LYS A C 1
ATOM 1590 O O . LYS A 1 198 ? -13.220 0.236 13.853 1.00 97.75 198 LYS A O 1
ATOM 1595 N N . ALA A 1 199 ? -12.233 -1.456 14.948 1.00 98.19 199 ALA A N 1
ATOM 1596 C CA . ALA A 1 199 ? -10.889 -1.170 14.462 1.00 98.19 199 ALA A CA 1
ATOM 1597 C C . ALA A 1 199 ? -10.809 -1.237 12.933 1.00 98.19 199 ALA A C 1
ATOM 1599 O O . ALA A 1 199 ? -10.256 -0.328 12.317 1.00 98.19 199 ALA A O 1
ATOM 1600 N N . ARG A 1 200 ? -11.407 -2.254 12.300 1.00 97.75 200 ARG A N 1
ATOM 1601 C CA . ARG A 1 200 ? -11.495 -2.320 10.834 1.00 97.75 200 ARG A CA 1
ATOM 1602 C C . ARG A 1 200 ? -12.231 -1.103 10.262 1.00 97.75 200 ARG A C 1
ATOM 1604 O O . ARG A 1 200 ? -11.723 -0.500 9.322 1.00 97.75 200 ARG A O 1
ATOM 1611 N N . LEU A 1 201 ? -13.389 -0.736 10.816 1.00 98.31 201 LEU A N 1
ATOM 1612 C CA . LEU A 1 201 ? -14.192 0.404 10.350 1.00 98.31 201 LEU A CA 1
ATOM 1613 C C . LEU A 1 201 ? -13.443 1.739 10.489 1.00 98.31 201 LEU A C 1
ATOM 1615 O O . LEU A 1 201 ? -13.501 2.561 9.577 1.00 98.31 201 LEU A O 1
ATOM 1619 N N . LEU A 1 202 ? -12.684 1.934 11.572 1.00 98.62 202 LEU A N 1
ATOM 1620 C CA . LEU A 1 202 ? -11.797 3.091 11.731 1.00 98.62 202 LEU A CA 1
ATOM 1621 C C . LEU A 1 202 ? -10.757 3.145 10.605 1.00 98.62 202 LEU A C 1
ATOM 1623 O O . LEU A 1 202 ? -10.578 4.182 9.966 1.00 98.62 202 LEU A O 1
ATOM 1627 N N . LEU A 1 203 ? -10.078 2.024 10.348 1.00 98.62 203 LEU A N 1
ATOM 1628 C CA . LEU A 1 203 ? -9.033 1.960 9.329 1.00 98.62 203 LEU A CA 1
ATOM 1629 C C . LEU A 1 203 ? -9.580 2.073 7.900 1.00 98.62 203 LEU A C 1
ATOM 1631 O O . LEU A 1 203 ? -8.879 2.589 7.037 1.00 98.62 203 LEU A O 1
ATOM 1635 N N . ALA A 1 204 ? -10.830 1.674 7.653 1.00 98.25 204 ALA A N 1
ATOM 1636 C CA . ALA A 1 204 ? -11.520 1.878 6.377 1.00 98.25 204 ALA A CA 1
ATOM 1637 C C . ALA A 1 204 ? -11.664 3.370 6.007 1.00 98.25 204 ALA A C 1
ATOM 1639 O O . ALA A 1 204 ? -11.739 3.719 4.829 1.00 98.25 204 ALA A O 1
ATOM 1640 N N . GLY A 1 205 ? -11.682 4.258 7.008 1.00 97.62 205 GLY A N 1
ATOM 1641 C CA . GLY A 1 205 ? -11.696 5.711 6.823 1.00 97.62 205 GLY A CA 1
ATOM 1642 C C . GLY A 1 205 ? -10.309 6.335 6.620 1.00 97.62 205 GLY A C 1
ATOM 1643 O O . GLY A 1 205 ? -10.225 7.530 6.328 1.00 97.62 205 GLY A O 1
ATOM 1644 N N . ALA A 1 206 ? -9.226 5.561 6.772 1.00 97.94 206 ALA A N 1
ATOM 1645 C CA . ALA A 1 206 ? -7.864 6.066 6.634 1.00 97.94 206 ALA A CA 1
ATOM 1646 C C . ALA A 1 206 ? -7.594 6.558 5.205 1.00 97.94 206 ALA A C 1
ATOM 1648 O O . ALA A 1 206 ? -7.949 5.911 4.223 1.00 97.94 206 ALA A O 1
ATOM 1649 N N . SER A 1 207 ? -6.980 7.732 5.095 1.00 98.12 207 SER A N 1
ATOM 1650 C CA . SER A 1 207 ? -6.611 8.355 3.822 1.00 98.12 207 SER A CA 1
ATOM 1651 C C . SER A 1 207 ? -5.581 9.453 4.062 1.00 98.12 207 SER A C 1
ATOM 1653 O O . SER A 1 207 ? -5.340 9.852 5.208 1.00 98.12 207 SER A O 1
ATOM 1655 N N . GLU A 1 208 ? -4.994 9.983 2.992 1.00 97.12 208 GLU A N 1
ATOM 1656 C CA . GLU A 1 208 ? -4.086 11.129 3.083 1.00 97.12 208 GLU A CA 1
ATOM 1657 C C . GLU A 1 208 ? -4.746 12.376 3.702 1.00 97.12 208 GLU A C 1
ATOM 1659 O O . GLU A 1 208 ? -4.056 13.208 4.297 1.00 97.12 208 GLU A O 1
ATOM 1664 N N . GLN A 1 209 ? -6.082 12.480 3.636 1.00 97.69 209 GLN A N 1
ATOM 1665 C CA . GLN A 1 209 ? -6.846 13.617 4.164 1.00 97.69 209 GLN A CA 1
ATOM 1666 C C . GLN A 1 209 ? -6.601 13.847 5.659 1.00 97.69 209 GLN A C 1
ATOM 1668 O O . GLN A 1 209 ? -6.626 14.989 6.110 1.00 97.69 209 GLN A O 1
ATOM 1673 N N . LEU A 1 210 ? -6.301 12.782 6.410 1.00 97.88 210 LEU A N 1
ATOM 1674 C CA . LEU A 1 210 ? -6.009 12.842 7.845 1.00 97.88 210 LEU A CA 1
ATOM 1675 C C . LEU A 1 210 ? -4.700 13.569 8.181 1.00 97.88 210 LEU A C 1
ATOM 1677 O O . LEU A 1 210 ? -4.474 13.942 9.329 1.00 97.88 210 LEU A O 1
ATOM 1681 N N . VAL A 1 211 ? -3.790 13.702 7.214 1.00 97.19 211 VAL A N 1
ATOM 1682 C CA . VAL A 1 211 ? -2.403 14.114 7.477 1.00 97.19 211 VAL A CA 1
ATOM 1683 C C . VAL A 1 211 ? -1.931 15.257 6.583 1.00 97.19 211 VAL A C 1
ATOM 1685 O O . VAL A 1 211 ? -1.035 16.004 6.983 1.00 97.19 211 VAL A O 1
ATOM 1688 N N . VAL A 1 212 ? -2.530 15.432 5.399 1.00 96.06 212 VAL A N 1
ATOM 1689 C CA . VAL A 1 212 ? -2.092 16.417 4.398 1.00 96.06 212 VAL A CA 1
ATOM 1690 C C . VAL A 1 212 ? -2.122 17.843 4.946 1.00 96.06 212 VAL A C 1
ATOM 1692 O O . VAL A 1 212 ? -1.118 18.545 4.859 1.00 96.06 212 VAL A O 1
ATOM 1695 N N . GLY A 1 213 ? -3.202 18.242 5.628 1.00 94.69 213 GLY A N 1
ATOM 1696 C CA . GLY A 1 213 ? -3.331 19.591 6.186 1.00 94.69 213 GLY A CA 1
ATOM 1697 C C . GLY A 1 213 ? -2.236 19.918 7.205 1.00 94.69 213 GLY A C 1
ATOM 1698 O O . GLY A 1 213 ? -1.639 20.993 7.161 1.00 94.69 213 GLY A O 1
ATOM 1699 N N . THR A 1 214 ? -1.909 18.973 8.089 1.00 95.12 214 THR A N 1
ATOM 1700 C CA . THR A 1 214 ? -0.846 19.153 9.088 1.00 95.12 214 THR A CA 1
ATOM 1701 C C . THR A 1 214 ? 0.547 19.145 8.460 1.00 95.12 214 THR A C 1
ATOM 1703 O O . THR A 1 214 ? 1.398 19.932 8.874 1.00 95.12 214 THR A O 1
ATOM 1706 N N . ILE A 1 215 ? 0.801 18.287 7.466 1.00 94.38 215 ILE A N 1
ATOM 1707 C CA . ILE A 1 215 ? 2.095 18.256 6.771 1.00 94.38 215 ILE A CA 1
ATOM 1708 C C . ILE A 1 215 ? 2.329 19.565 6.018 1.00 94.38 215 ILE A C 1
ATOM 1710 O O . ILE A 1 215 ? 3.373 20.185 6.224 1.00 94.38 215 ILE A O 1
ATOM 1714 N N . SER A 1 216 ? 1.352 20.028 5.233 1.00 92.69 216 SER A N 1
ATOM 1715 C CA . SER A 1 216 ? 1.464 21.274 4.471 1.00 92.69 216 SER A CA 1
ATOM 1716 C C . SER A 1 216 ? 1.608 22.501 5.374 1.00 92.69 216 SER A C 1
ATOM 1718 O O . SER A 1 216 ? 2.433 23.366 5.096 1.00 92.69 216 SER A O 1
ATOM 1720 N N . ALA A 1 217 ? 0.867 22.571 6.486 1.00 93.38 217 ALA A N 1
ATOM 1721 C CA . ALA A 1 217 ? 0.928 23.712 7.405 1.00 93.38 217 ALA A CA 1
ATOM 1722 C C . ALA A 1 217 ? 2.268 23.840 8.155 1.00 93.38 217 ALA A C 1
ATOM 1724 O O . ALA A 1 217 ? 2.609 24.921 8.633 1.00 93.38 217 ALA A O 1
ATOM 1725 N N . HIS A 1 218 ? 3.017 22.743 8.291 1.00 90.25 218 HIS A N 1
ATOM 1726 C CA . HIS A 1 218 ? 4.245 22.699 9.087 1.00 90.25 218 HIS A CA 1
ATOM 1727 C C . HIS A 1 218 ? 5.494 22.306 8.286 1.00 90.25 218 HIS A C 1
ATOM 1729 O O . HIS A 1 218 ? 6.554 22.141 8.891 1.00 90.25 218 HIS A O 1
ATOM 1735 N N . SER A 1 219 ? 5.381 22.147 6.962 1.00 88.31 219 SER A N 1
ATOM 1736 C CA . SER A 1 219 ? 6.459 21.703 6.065 1.00 88.31 219 SER A CA 1
ATOM 1737 C 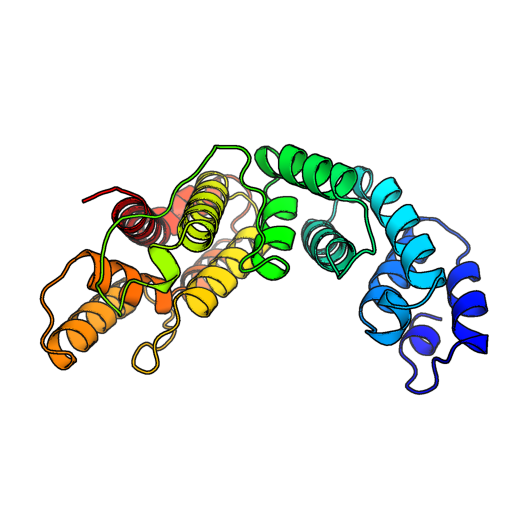C . SER A 1 219 ? 7.222 20.494 6.624 1.00 88.31 219 SER A C 1
ATOM 1739 O O . SER A 1 219 ? 8.451 20.499 6.728 1.00 88.31 219 SER A O 1
ATOM 1741 N N . LEU A 1 220 ? 6.480 19.483 7.089 1.00 88.56 220 LEU A N 1
ATOM 1742 C CA . LEU A 1 220 ? 7.058 18.367 7.838 1.00 88.56 220 LEU A CA 1
ATOM 1743 C C . LEU A 1 220 ? 7.910 17.467 6.941 1.00 88.56 220 LEU A C 1
ATOM 1745 O O . LEU A 1 220 ? 7.448 16.969 5.923 1.00 88.56 220 LEU A O 1
ATOM 1749 N N . ALA A 1 221 ? 9.124 17.160 7.395 1.00 86.50 221 ALA A N 1
ATOM 1750 C CA . ALA A 1 221 ? 10.011 16.198 6.751 1.00 86.50 221 ALA A CA 1
ATOM 1751 C C . ALA A 1 221 ? 10.711 15.303 7.785 1.00 86.50 221 ALA A C 1
ATOM 1753 O O . ALA A 1 221 ? 10.887 15.670 8.952 1.00 86.50 221 ALA A O 1
ATOM 1754 N N . GLY A 1 222 ? 11.138 14.112 7.362 1.00 89.25 222 GLY A N 1
ATOM 1755 C CA . GLY A 1 222 ? 11.939 13.221 8.195 1.00 89.25 222 GLY A CA 1
ATOM 1756 C C . GLY A 1 222 ? 11.207 12.742 9.452 1.00 89.25 222 GLY A C 1
ATOM 1757 O O . GLY A 1 222 ? 10.012 12.444 9.443 1.00 89.25 222 GLY A O 1
ATOM 1758 N N . SER A 1 223 ? 11.933 12.659 10.568 1.00 87.62 223 SER A N 1
ATOM 1759 C CA . SER A 1 223 ? 11.396 12.179 11.850 1.00 87.62 223 SER A CA 1
ATOM 1760 C C . SER A 1 223 ? 10.321 13.090 12.458 1.00 87.62 223 SER A C 1
ATOM 1762 O O . SER A 1 223 ? 9.548 12.624 13.299 1.00 87.62 223 SER A O 1
ATOM 1764 N N . ALA A 1 224 ? 10.228 14.355 12.026 1.00 91.31 224 ALA A N 1
ATOM 1765 C CA . ALA A 1 224 ? 9.225 15.302 12.512 1.00 91.31 224 ALA A CA 1
ATOM 1766 C C . ALA A 1 224 ? 7.793 14.883 12.143 1.00 91.31 224 ALA A C 1
ATOM 1768 O O . ALA A 1 224 ? 6.877 15.136 12.925 1.00 91.31 224 ALA A O 1
ATOM 1769 N N . ILE A 1 225 ? 7.617 14.180 11.015 1.00 93.62 225 ILE A N 1
ATOM 1770 C CA . ILE A 1 225 ? 6.320 13.662 10.553 1.00 93.62 225 ILE A CA 1
ATOM 1771 C C . ILE A 1 225 ? 5.668 12.810 11.649 1.00 93.62 225 ILE A C 1
ATOM 1773 O O . ILE A 1 225 ? 4.563 13.116 12.089 1.00 93.62 225 ILE A O 1
ATOM 1777 N N . ARG A 1 226 ? 6.377 11.796 12.170 1.00 93.31 226 ARG A N 1
ATOM 1778 C CA . ARG A 1 226 ? 5.830 10.902 13.210 1.00 93.31 226 ARG A CA 1
ATOM 1779 C C . ARG A 1 226 ? 5.477 11.626 14.494 1.00 93.31 226 ARG A C 1
ATOM 1781 O O . ARG A 1 226 ? 4.440 11.354 15.081 1.00 93.31 226 ARG A O 1
ATOM 1788 N N . LYS A 1 227 ? 6.358 12.524 14.937 1.00 93.69 227 LYS A N 1
ATOM 1789 C CA . LYS A 1 227 ? 6.170 13.238 16.201 1.00 93.69 227 LYS A CA 1
ATOM 1790 C C . LYS A 1 227 ? 4.963 14.170 16.137 1.00 93.69 227 LYS A C 1
ATOM 1792 O O . LYS A 1 227 ? 4.238 14.284 17.114 1.00 93.69 227 LYS A O 1
ATOM 1797 N N . LYS A 1 228 ? 4.775 14.863 15.012 1.00 95.44 228 LYS A N 1
ATOM 1798 C CA . LYS A 1 228 ? 3.704 15.851 14.864 1.00 95.44 228 LYS A CA 1
ATOM 1799 C C . LYS A 1 228 ? 2.344 15.213 14.574 1.00 95.44 228 LYS A C 1
ATOM 1801 O O . LYS A 1 228 ? 1.341 15.795 14.958 1.00 95.44 228 LYS A O 1
ATOM 1806 N N . LEU A 1 229 ? 2.329 14.041 13.938 1.00 96.62 229 LEU A N 1
ATOM 1807 C CA . LEU A 1 229 ? 1.120 13.289 13.587 1.00 96.62 229 LEU A CA 1
ATOM 1808 C C . LEU A 1 229 ? 0.799 12.157 14.574 1.00 96.62 229 LEU A C 1
ATOM 1810 O O . LEU A 1 229 ? 0.057 11.243 14.222 1.00 96.62 229 LEU A O 1
ATOM 1814 N N . SER A 1 230 ? 1.363 12.154 15.786 1.00 95.81 230 SER A N 1
ATOM 1815 C CA . SER A 1 230 ? 1.156 11.052 16.739 1.00 95.81 230 SER A CA 1
ATOM 1816 C C . SER A 1 230 ? -0.322 10.853 17.084 1.00 95.81 230 SER A C 1
ATOM 1818 O O . SER A 1 230 ? -0.785 9.720 17.121 1.00 95.81 230 SER A O 1
ATOM 1820 N N . ASN A 1 231 ? -1.082 11.944 17.213 1.00 96.50 231 ASN A N 1
ATOM 1821 C CA . ASN A 1 231 ? -2.530 11.927 17.441 1.00 96.50 231 ASN A CA 1
ATOM 1822 C C . ASN A 1 231 ? -3.317 11.184 16.346 1.00 96.50 231 ASN A C 1
ATOM 1824 O O . ASN A 1 231 ? -4.373 10.634 16.629 1.00 96.50 231 ASN A O 1
ATOM 1828 N N . VAL A 1 232 ? -2.806 11.149 15.113 1.00 97.50 232 VAL A N 1
ATOM 1829 C CA . VAL A 1 232 ? -3.417 10.423 13.990 1.00 97.50 232 VAL A CA 1
ATOM 1830 C C . VAL A 1 232 ? -2.839 9.012 13.865 1.00 97.50 232 VAL A C 1
ATOM 1832 O O . VAL A 1 232 ? -3.572 8.045 13.667 1.00 97.50 232 VAL A O 1
ATOM 1835 N N . LEU A 1 233 ? -1.515 8.872 13.979 1.00 97.62 233 LEU A N 1
ATOM 1836 C CA . LEU A 1 233 ? -0.823 7.605 13.738 1.00 97.62 233 LEU A CA 1
ATOM 1837 C C . LEU A 1 233 ? -1.016 6.591 14.869 1.00 97.62 233 LEU A C 1
ATOM 1839 O O . LEU A 1 233 ? -1.092 5.398 14.585 1.00 97.62 233 LEU A O 1
ATOM 1843 N N . GLU A 1 234 ? -1.098 7.026 16.128 1.00 97.88 234 GLU A N 1
ATOM 1844 C CA . GLU A 1 234 ? -1.248 6.119 17.273 1.00 97.88 234 GLU A CA 1
ATOM 1845 C C . GLU A 1 234 ? -2.587 5.361 17.250 1.00 97.88 234 GLU A C 1
ATOM 1847 O O . GLU A 1 234 ? -2.541 4.131 17.348 1.00 97.88 234 GLU A O 1
ATOM 1852 N N . PRO A 1 235 ? -3.758 6.001 17.030 1.00 98.31 235 PRO A N 1
ATOM 1853 C CA . PRO A 1 235 ? -5.021 5.275 16.874 1.00 98.31 235 PRO A CA 1
ATOM 1854 C C . PRO A 1 235 ? -4.999 4.261 15.723 1.00 98.31 235 PRO A C 1
ATOM 1856 O O . PRO A 1 235 ? -5.445 3.125 15.887 1.00 98.31 235 PRO A O 1
ATOM 1859 N N . ILE A 1 236 ? -4.421 4.633 14.575 1.00 98.62 236 ILE A N 1
ATOM 1860 C CA . ILE A 1 236 ? -4.286 3.745 13.407 1.00 98.62 236 ILE A CA 1
ATOM 1861 C C . ILE A 1 236 ? -3.404 2.535 13.747 1.00 98.62 236 ILE A C 1
ATOM 1863 O O . ILE A 1 236 ? -3.762 1.390 13.468 1.00 98.62 236 ILE A O 1
ATOM 1867 N N . GLN A 1 237 ? -2.254 2.762 14.383 1.00 98.38 237 GLN A N 1
ATOM 1868 C CA . GLN A 1 237 ? -1.337 1.692 14.780 1.00 98.38 237 GLN A CA 1
ATOM 1869 C C . GLN A 1 237 ? -1.929 0.788 15.868 1.00 98.38 237 GLN A C 1
ATOM 1871 O O . GLN A 1 237 ? -1.683 -0.421 15.853 1.00 98.38 237 GLN A O 1
ATOM 1876 N N . ALA A 1 238 ? -2.721 1.342 16.788 1.00 98.25 238 ALA A N 1
ATOM 1877 C CA . ALA A 1 238 ? -3.442 0.575 17.797 1.00 98.25 238 ALA A CA 1
ATOM 1878 C C . ALA A 1 238 ? -4.494 -0.342 17.155 1.00 98.25 238 ALA A C 1
ATOM 1880 O O . ALA A 1 238 ? -4.522 -1.536 17.458 1.00 98.25 238 ALA A O 1
ATOM 1881 N N . ALA A 1 239 ? -5.281 0.174 16.206 1.00 98.38 239 ALA A N 1
ATOM 1882 C CA . ALA A 1 239 ? -6.247 -0.615 15.445 1.00 98.38 239 ALA A CA 1
ATOM 1883 C C . ALA A 1 239 ? -5.567 -1.725 14.620 1.00 98.38 239 ALA A C 1
ATOM 1885 O O . ALA A 1 239 ? -5.980 -2.882 14.684 1.00 98.38 239 ALA A O 1
ATOM 1886 N N . LEU A 1 240 ? -4.464 -1.416 13.924 1.00 98.19 240 LEU A N 1
ATOM 1887 C CA . LEU A 1 240 ? -3.664 -2.418 13.203 1.00 98.19 240 LEU A CA 1
ATOM 1888 C C . LEU A 1 240 ? -3.138 -3.510 14.138 1.00 98.19 240 LEU A C 1
ATOM 1890 O O . LEU A 1 240 ? -3.175 -4.693 13.800 1.00 98.19 240 LEU A O 1
ATOM 1894 N N . LYS A 1 241 ? -2.654 -3.133 15.327 1.00 97.19 241 LYS A N 1
ATOM 1895 C CA . LYS A 1 241 ? -2.189 -4.091 16.335 1.00 97.19 241 LYS A CA 1
ATOM 1896 C C . LYS A 1 241 ? -3.329 -4.996 16.801 1.00 97.19 241 LYS A C 1
ATOM 1898 O O . LYS A 1 241 ? -3.132 -6.204 16.893 1.00 97.19 241 LYS A O 1
ATOM 1903 N N . LEU A 1 242 ? -4.509 -4.438 17.054 1.00 96.50 242 LEU A N 1
ATOM 1904 C CA . LEU A 1 242 ? -5.675 -5.212 17.472 1.00 96.50 242 LEU A CA 1
ATOM 1905 C C . LEU A 1 242 ? -6.091 -6.239 16.402 1.00 96.50 242 LEU A C 1
ATOM 1907 O O . LEU A 1 242 ? -6.341 -7.397 16.729 1.00 96.50 242 LEU A O 1
ATOM 1911 N N . LEU A 1 243 ? -6.086 -5.848 15.124 1.00 96.25 243 LEU A N 1
ATOM 1912 C CA . LEU A 1 243 ? -6.432 -6.725 13.996 1.00 96.25 243 LEU A CA 1
ATOM 1913 C C . LEU A 1 243 ? -5.373 -7.787 13.668 1.00 96.25 243 LEU A C 1
ATOM 1915 O O . LEU A 1 243 ? -5.686 -8.783 13.022 1.00 96.25 243 LEU A O 1
ATOM 1919 N N . THR A 1 244 ? -4.129 -7.588 14.106 1.00 94.44 244 THR A N 1
ATOM 1920 C CA . THR A 1 244 ? -3.015 -8.524 13.867 1.00 94.44 244 THR A CA 1
ATOM 1921 C C . THR A 1 244 ? -2.676 -9.395 15.075 1.00 94.44 244 THR A C 1
ATOM 1923 O O . THR A 1 244 ? -1.721 -10.168 15.040 1.00 94.44 244 THR A O 1
ATOM 1926 N N . THR A 1 245 ? -3.450 -9.282 16.157 1.00 88.75 245 THR A N 1
ATOM 1927 C CA . THR A 1 245 ? -3.294 -10.118 17.351 1.00 88.75 245 THR A CA 1
ATOM 1928 C C . THR A 1 245 ? -4.318 -11.261 17.310 1.00 88.75 245 THR A C 1
ATOM 1930 O O . THR A 1 245 ? -5.503 -10.986 17.070 1.00 88.75 245 THR A O 1
ATOM 1933 N N . PRO A 1 246 ? -3.914 -12.525 17.548 1.00 77.31 246 PRO A N 1
ATOM 1934 C CA . PRO A 1 246 ? -4.848 -13.640 17.709 1.00 77.31 246 PRO A CA 1
ATOM 1935 C C . PRO A 1 246 ? -5.890 -13.364 18.802 1.00 77.31 246 PRO A C 1
ATOM 1937 O O . PRO A 1 246 ? -5.671 -12.511 19.662 1.00 77.31 246 PRO A O 1
ATOM 1940 N N . ILE A 1 247 ? -7.043 -14.032 18.717 1.00 63.31 247 ILE A N 1
ATOM 1941 C CA . ILE A 1 247 ? -8.061 -14.001 19.782 1.00 63.31 247 ILE A CA 1
ATOM 1942 C C . ILE A 1 247 ? -7.545 -14.790 20.987 1.00 63.31 247 ILE A C 1
ATOM 1944 O O . ILE A 1 247 ? -6.922 -15.850 20.755 1.00 63.31 247 ILE A O 1
#

Radius of gyration: 19.99 Å; Cα contacts (8 Å, |Δi|>4): 316; chains: 1; bounding box: 47×42×54 Å

Nearest PDB structures (foldseek):
  6y4l-assembly1_A  TM=2.252E-01  e=1.508E-01  Homo sapiens
  5f0p-assembly1_A  TM=1.906E-01  e=1.811E-01  Homo sapiens
  9brd-assembly1_T  TM=2.328E-01  e=2.693E+00  Rattus norvegicus
  2c0m-assembly4_F  TM=2.235E-01  e=4.256E+00  Homo sapiens
  7blr-assembly1_C  TM=2.418E-01  e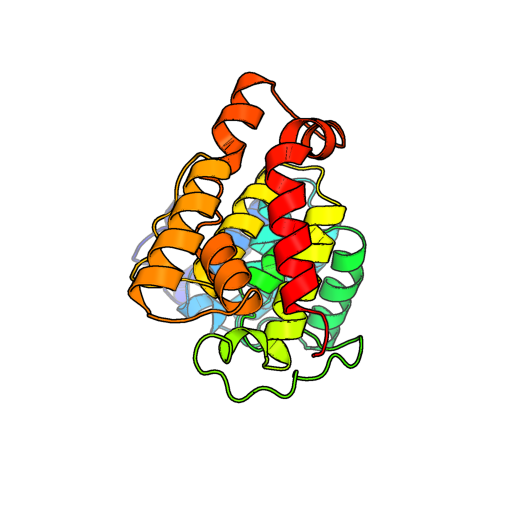=4.882E+00  Thermochaetoides thermophila DSM 1495